Protein AF-A0A960X168-F1 (afdb_monomer_lite)

Sequence (286 aa):
SPLLHSLVSIETPNSLLDATPPTVWNITLRDPKEAVSLAKVPVVGDHGAHYRHAREVPDAWLVESDSQFEHFIFYRGTGNHYLPVNVVNTRDDIWEMGHTVVDTSHLRAFQVHVKGAQLRWAETPPIPRFGSAVAETSSSSDPAKFDSSQSNLVKSLTTALTEEGLTPAEAAAMVHTWEDAWMKEDGTRLLVLLPQESIDAVLPLSITPQPAETRRVFVARLELLNTTTESHIGRLLDAWPNLSDEDKTFAKSLGRIKSAAFGRAVQIQHNKLLQRSGEVQAALEQ

Radius of gyration: 22.73 Å; chains: 1; bounding box: 54×44×76 Å

Foldseek 3Di:
DPWPFDWKKKWWDAQPPDPDHTDIDTWTWGFLPPPVLVVQEDDQDDQPPQLSLLQQQSRATWTDDPNHTYRDDDDDDDDPDDDQKDWDAPAQFKIWIAGADDPDQFWWKKKWADDAQWIKIATADTHGHPPPDIRIDGRCPPVVRIDRDLVVVLVVQLVVQVVLPDDSSSSNSNCSSCSCVGTRQHAIKMKIWDDPVVCCSHTPMDMPVDDPDDGDIDIDIDTDDGPVNLVLLLVVVVCPPPDDPVSVVSCVSCPPCNVVSNVVSVVVVVVVVVVVVVVVVVVVVD

pLDDT: mean 83.24, std 14.16, range [34.09, 97.81]

Secondary structure (DSSP, 8-state):
-----EEEEEEEPPPTT--PPPEEEEEEEE-TT-HHHHTTSPPP-STT-GGGGGG--TTSPEEEETTEEES---------SPPSEEEEEEETTEEEEEE--SS-SEE-EEEEEEETTEEEEEEPSPEEBTTS--EEEESSS-GGG-B--HHHHHHHHHHHHHHTT--HHHHHHHHHHHHHHHHTSSEEEEEEEEPHHHHHHHS--EEESPPS-----EEEEEEE--HHHHHHHHHHHHHTT---HHHHHHHHHTGGGHHHHHHHHHHHHHHHHHHHHHHHHHHH--

Structure (mmCIF, N/CA/C/O backbone):
data_AF-A0A960X168-F1
#
_entry.id   AF-A0A960X168-F1
#
loop_
_atom_site.group_PDB
_atom_site.id
_atom_site.type_symbol
_atom_site.label_atom_id
_atom_site.label_alt_id
_atom_site.label_comp_id
_atom_site.label_asym_id
_atom_site.label_entity_id
_atom_site.label_seq_id
_atom_site.pdbx_PDB_ins_code
_atom_site.Cartn_x
_atom_site.Cartn_y
_atom_site.Cartn_z
_atom_site.occupancy
_atom_site.B_iso_or_equiv
_atom_site.auth_seq_id
_atom_site.auth_comp_id
_atom_site.auth_asym_id
_atom_site.auth_atom_id
_atom_site.pdbx_PDB_model_num
ATOM 1 N N . SER A 1 1 ? -28.169 -0.372 30.978 1.00 34.09 1 SER A N 1
ATOM 2 C CA . SER A 1 1 ? -28.384 0.639 29.926 1.00 34.09 1 SER A CA 1
ATOM 3 C C . SER A 1 1 ? -28.898 -0.094 28.702 1.00 34.09 1 SER A C 1
ATOM 5 O O . SER A 1 1 ? -28.362 -1.173 28.463 1.00 34.09 1 SER A O 1
ATOM 7 N N . PRO A 1 2 ? -29.959 0.348 28.008 1.00 35.91 2 PRO A N 1
ATOM 8 C CA . PRO A 1 2 ? -30.502 -0.437 26.907 1.00 35.91 2 PRO A CA 1
ATOM 9 C C . PRO A 1 2 ? -29.462 -0.499 25.783 1.00 35.91 2 PRO A C 1
ATOM 11 O O . PRO A 1 2 ? -28.870 0.518 25.429 1.00 35.91 2 PRO A O 1
ATOM 14 N N . LEU A 1 3 ? -29.216 -1.712 25.288 1.00 35.44 3 LEU A N 1
ATOM 15 C CA . LEU A 1 3 ? -28.351 -2.008 24.150 1.00 35.44 3 LEU A CA 1
ATOM 16 C C . LEU A 1 3 ? -28.834 -1.186 22.946 1.00 35.44 3 LEU A C 1
ATOM 18 O O . LEU A 1 3 ? -29.876 -1.491 22.358 1.00 35.44 3 LEU A O 1
ATOM 22 N N . LEU A 1 4 ? -28.109 -0.115 22.625 1.00 38.34 4 LEU A N 1
ATOM 23 C CA . LEU A 1 4 ? -28.304 0.684 21.419 1.00 38.34 4 LEU A CA 1
ATOM 24 C C . LEU A 1 4 ? -27.887 -0.176 20.226 1.00 38.34 4 LEU A C 1
ATOM 26 O O . LEU A 1 4 ? -26.719 -0.237 19.869 1.00 38.34 4 LEU A O 1
ATOM 30 N N . HIS A 1 5 ? -28.855 -0.875 19.646 1.00 49.09 5 HIS A N 1
ATOM 31 C CA . HIS A 1 5 ? -28.697 -1.506 18.347 1.00 49.09 5 HIS A CA 1
ATOM 32 C C . HIS A 1 5 ? -28.955 -0.418 17.308 1.00 49.09 5 HIS A C 1
ATOM 34 O O . HIS A 1 5 ? -30.105 -0.026 17.099 1.00 49.09 5 HIS A O 1
ATOM 40 N N . SER A 1 6 ? -27.900 0.131 16.712 1.00 57.03 6 SER A N 1
ATOM 41 C CA . SER A 1 6 ? -28.038 1.045 15.580 1.00 57.03 6 SER A CA 1
ATOM 42 C C . SER A 1 6 ? -27.899 0.258 14.283 1.00 57.03 6 SER A C 1
ATOM 44 O O . SER A 1 6 ? -26.909 -0.442 14.066 1.00 57.03 6 SER A O 1
ATOM 46 N N . LEU A 1 7 ? -28.910 0.377 13.421 1.00 61.22 7 LEU A N 1
ATOM 47 C CA . LEU A 1 7 ? -28.766 0.020 12.017 1.00 61.22 7 LEU A CA 1
ATOM 48 C C . LEU A 1 7 ? -27.938 1.123 11.352 1.00 61.22 7 LEU A C 1
ATOM 50 O O . LEU A 1 7 ? -28.264 2.304 11.502 1.00 61.22 7 LEU A O 1
ATOM 54 N N . VAL A 1 8 ? -26.880 0.739 10.646 1.00 66.75 8 VAL A N 1
ATOM 55 C CA . VAL A 1 8 ? -26.029 1.658 9.890 1.00 66.75 8 VAL A CA 1
ATOM 56 C C . VAL A 1 8 ? -26.058 1.267 8.418 1.00 66.75 8 VAL A C 1
ATOM 58 O O . VAL A 1 8 ? -25.845 0.103 8.084 1.00 66.75 8 VAL A O 1
ATOM 61 N N . SER A 1 9 ? -26.312 2.238 7.546 1.00 58.09 9 SER A N 1
ATOM 62 C CA . SER A 1 9 ? -26.211 2.091 6.095 1.00 58.09 9 SER A CA 1
ATOM 63 C C . SER A 1 9 ? -24.915 2.732 5.607 1.00 58.09 9 SER A C 1
ATOM 65 O O . SER A 1 9 ? -24.631 3.882 5.947 1.00 58.09 9 SER A O 1
ATOM 67 N N . ILE A 1 10 ? -24.133 1.993 4.823 1.00 61.72 10 ILE A N 1
ATOM 68 C CA . ILE A 1 10 ? -22.895 2.466 4.195 1.00 61.72 10 ILE A CA 1
ATOM 69 C C . ILE A 1 10 ? -23.076 2.431 2.682 1.00 61.72 10 ILE A C 1
ATOM 71 O O . ILE A 1 10 ? -23.438 1.385 2.149 1.00 61.72 10 ILE A O 1
ATOM 75 N N . GLU A 1 11 ? -22.792 3.539 1.999 1.00 59.44 11 GLU A N 1
ATOM 76 C CA . GLU A 1 11 ? -22.870 3.645 0.539 1.00 59.44 11 GLU A CA 1
ATOM 77 C C . GLU A 1 11 ? -21.533 4.105 -0.048 1.00 59.44 11 GLU A C 1
ATOM 79 O O . GLU A 1 11 ? -20.911 5.036 0.470 1.00 59.44 11 GLU A O 1
ATOM 84 N N . THR A 1 12 ? -21.115 3.503 -1.163 1.00 50.22 12 THR A N 1
ATOM 85 C CA . THR A 1 12 ? -20.005 4.008 -1.990 1.00 50.22 12 THR A CA 1
ATOM 86 C C . THR A 1 12 ? -20.540 4.525 -3.329 1.00 50.22 12 THR A C 1
ATOM 88 O O . THR A 1 12 ? -20.858 3.701 -4.194 1.00 50.22 12 THR A O 1
ATOM 91 N N . PRO A 1 13 ? -20.683 5.852 -3.520 1.00 43.97 13 PRO A N 1
ATOM 92 C CA . PRO A 1 13 ? -21.057 6.431 -4.809 1.00 43.97 13 PRO A CA 1
ATOM 93 C C . PRO A 1 13 ? -20.044 6.103 -5.917 1.00 43.97 13 PRO A C 1
ATOM 95 O O . PRO A 1 13 ? -18.882 5.797 -5.656 1.00 43.97 13 PRO A O 1
ATOM 98 N N . ASN A 1 14 ? -20.467 6.194 -7.176 1.00 50.16 14 ASN A N 1
ATOM 99 C CA . ASN A 1 14 ? -19.557 5.989 -8.302 1.00 50.16 14 ASN A CA 1
ATOM 100 C C . ASN A 1 14 ? -18.576 7.148 -8.460 1.00 50.16 14 ASN A C 1
ATOM 102 O O . ASN A 1 14 ? -18.941 8.312 -8.274 1.00 50.16 14 ASN A O 1
ATOM 106 N N . SER A 1 15 ? -17.376 6.841 -8.958 1.00 44.50 15 SER A N 1
ATOM 107 C CA . SER A 1 15 ? -16.622 7.828 -9.725 1.00 44.50 15 SER A CA 1
ATOM 108 C C . SER A 1 15 ? -17.408 8.153 -11.004 1.00 44.50 15 SER A C 1
ATOM 110 O O . SER A 1 15 ? -18.116 7.303 -11.544 1.00 44.50 15 SER A O 1
ATOM 112 N N . LEU A 1 16 ? -17.325 9.396 -11.484 1.00 44.59 16 LEU A N 1
ATOM 113 C CA . LEU A 1 16 ? -18.122 9.970 -12.587 1.00 44.59 16 LEU A CA 1
ATOM 114 C C . LEU A 1 16 ? -18.046 9.228 -13.950 1.00 44.59 16 LEU A C 1
ATOM 116 O O . LEU A 1 16 ? -18.541 9.748 -14.947 1.00 44.59 16 LEU A O 1
ATOM 120 N N . LEU A 1 17 ? -17.429 8.044 -14.023 1.00 44.09 17 LEU A N 1
ATOM 121 C CA . LEU A 1 17 ? -17.109 7.318 -15.251 1.00 44.09 17 LEU A CA 1
ATOM 122 C C . LEU A 1 17 ? -17.729 5.915 -15.381 1.00 44.09 17 LEU A C 1
ATOM 124 O O . LEU A 1 17 ? -17.638 5.365 -16.472 1.00 44.09 17 LEU A O 1
ATOM 128 N N . ASP A 1 18 ? -18.406 5.356 -14.368 1.00 47.75 18 ASP A N 1
ATOM 129 C CA . ASP A 1 18 ? -19.083 4.052 -14.509 1.00 47.75 18 ASP A CA 1
ATOM 130 C C . ASP A 1 18 ? -20.486 4.041 -13.882 1.00 47.75 18 ASP A C 1
ATOM 132 O O . ASP A 1 18 ? -20.681 4.394 -12.723 1.00 47.75 18 ASP A O 1
ATOM 136 N N . ALA A 1 19 ? -21.489 3.623 -14.657 1.00 48.41 19 ALA A N 1
ATOM 137 C CA . ALA A 1 19 ? -22.918 3.663 -14.322 1.00 48.41 19 ALA A CA 1
ATOM 138 C C . ALA A 1 19 ? -23.400 2.476 -13.454 1.00 48.41 19 ALA A C 1
ATOM 140 O O . ALA A 1 19 ? -24.499 1.958 -13.655 1.00 48.41 19 ALA A O 1
ATOM 141 N N . THR A 1 20 ? -22.589 2.014 -12.501 1.00 56.72 20 THR A N 1
ATOM 142 C CA . THR A 1 20 ? -22.957 0.894 -11.610 1.00 56.72 20 THR A CA 1
ATOM 143 C C . THR A 1 20 ? -23.754 1.425 -10.413 1.00 56.72 20 THR A C 1
ATOM 145 O O . THR A 1 20 ? -23.394 2.457 -9.883 1.00 56.72 20 THR A O 1
ATOM 148 N N . PRO A 1 21 ? -24.855 0.831 -9.938 1.00 65.19 21 PRO A N 1
ATOM 149 C CA . PRO A 1 21 ? -25.490 1.324 -8.710 1.00 65.19 21 PRO A CA 1
ATOM 150 C C . PRO A 1 21 ? -24.501 1.294 -7.521 1.00 65.19 21 PRO A C 1
ATOM 152 O O . PRO A 1 21 ? -23.675 0.376 -7.462 1.00 65.19 21 PRO A O 1
ATOM 155 N N . PRO A 1 22 ? -24.566 2.262 -6.579 1.00 72.62 22 PRO A N 1
ATOM 156 C CA . PRO A 1 22 ? -23.698 2.258 -5.406 1.00 72.62 22 PRO A CA 1
ATOM 157 C C . PRO A 1 22 ? -23.884 0.956 -4.629 1.00 72.62 22 PRO A C 1
ATOM 159 O O . PRO A 1 22 ? -25.000 0.448 -4.495 1.00 72.62 22 PRO A O 1
ATOM 162 N N . THR A 1 23 ? -22.786 0.409 -4.108 1.00 81.56 23 THR A N 1
ATOM 163 C CA . THR A 1 23 ? -22.890 -0.733 -3.197 1.00 81.56 23 THR A CA 1
ATOM 164 C C . THR A 1 23 ? -23.375 -0.221 -1.847 1.00 81.56 23 THR A C 1
ATOM 166 O O . THR A 1 23 ? -22.809 0.736 -1.317 1.00 81.56 23 THR A O 1
ATOM 169 N N . VAL A 1 24 ? -24.435 -0.841 -1.323 1.00 84.75 24 VAL A N 1
ATOM 170 C CA . VAL A 1 24 ? -25.055 -0.476 -0.046 1.00 84.75 24 VAL A CA 1
ATOM 171 C C . VAL A 1 24 ? -24.944 -1.641 0.927 1.00 84.75 24 VAL A C 1
ATOM 173 O O . VAL A 1 24 ? -25.370 -2.754 0.614 1.00 84.75 24 VAL A O 1
ATOM 176 N N . TRP A 1 25 ? -24.422 -1.374 2.122 1.00 85.06 25 TRP A N 1
ATOM 177 C CA . TRP A 1 25 ? -24.380 -2.337 3.222 1.00 85.06 25 TRP A CA 1
ATOM 178 C C . TRP A 1 25 ? -25.250 -1.857 4.373 1.00 85.06 25 TRP A C 1
ATOM 180 O O . TRP A 1 25 ? -25.071 -0.740 4.848 1.00 85.06 25 TRP A O 1
ATOM 190 N N . ASN A 1 26 ? -26.150 -2.719 4.847 1.00 88.81 26 ASN A N 1
ATOM 191 C CA . ASN A 1 26 ? -26.888 -2.509 6.089 1.00 88.81 26 ASN A CA 1
ATOM 192 C C . ASN A 1 26 ? -26.286 -3.410 7.163 1.00 88.81 26 ASN A C 1
ATOM 194 O O . ASN A 1 26 ? -26.313 -4.635 7.039 1.00 88.81 26 ASN A O 1
ATOM 198 N N . ILE A 1 27 ? -25.733 -2.796 8.201 1.00 91.19 27 ILE A N 1
ATOM 199 C CA . ILE A 1 27 ? -25.064 -3.487 9.303 1.00 91.19 27 ILE A CA 1
ATOM 200 C C . ILE A 1 27 ? -25.705 -3.105 10.635 1.00 91.19 27 ILE A C 1
ATOM 202 O O . ILE A 1 27 ? -26.351 -2.065 10.755 1.00 91.19 27 ILE A O 1
ATOM 206 N N . THR A 1 28 ? -25.500 -3.939 11.647 1.00 92.81 28 THR A N 1
ATOM 207 C CA . THR A 1 28 ? -25.808 -3.610 13.042 1.00 92.81 28 THR A CA 1
ATOM 208 C C . THR A 1 28 ? -24.505 -3.427 13.802 1.00 92.81 28 THR A C 1
ATOM 210 O O . THR A 1 28 ? -23.623 -4.276 13.707 1.00 92.81 28 THR A O 1
ATOM 213 N N . LEU A 1 29 ? -24.371 -2.340 14.562 1.00 92.56 29 LEU A N 1
ATOM 214 C CA . LEU A 1 29 ? -23.222 -2.162 15.450 1.00 92.56 29 LEU A CA 1
ATOM 215 C C . LEU A 1 29 ? -23.511 -2.745 16.839 1.00 92.56 29 LEU A C 1
ATOM 217 O O . LEU A 1 29 ? -24.587 -2.525 17.401 1.00 92.56 29 LEU A O 1
ATOM 221 N N . ARG A 1 30 ? -22.542 -3.473 17.401 1.00 93.56 30 ARG A N 1
ATOM 222 C CA . ARG A 1 30 ? -22.580 -4.008 18.772 1.00 93.56 30 ARG A CA 1
ATOM 223 C C . ARG A 1 30 ? -21.447 -3.448 19.610 1.00 93.56 30 ARG A C 1
ATOM 225 O O . ARG A 1 30 ? -20.353 -3.195 19.105 1.00 93.56 30 ARG A O 1
ATOM 232 N N . ASP A 1 31 ? -21.726 -3.301 20.901 1.00 93.12 31 ASP A N 1
ATOM 233 C CA . ASP A 1 31 ? -20.749 -2.820 21.871 1.00 93.12 31 ASP A CA 1
ATOM 234 C C . ASP A 1 31 ? -19.500 -3.730 21.854 1.00 93.12 31 ASP A C 1
ATOM 236 O O . ASP A 1 31 ? -19.652 -4.955 21.951 1.00 93.12 31 ASP A O 1
ATOM 240 N N . PRO A 1 32 ? -18.280 -3.164 21.761 1.00 90.75 32 PRO A N 1
ATOM 241 C CA . PRO A 1 32 ? -17.036 -3.935 21.748 1.00 90.75 32 PRO A CA 1
ATOM 242 C C . PRO A 1 32 ? -16.870 -4.865 22.956 1.00 90.75 32 PRO A C 1
ATOM 244 O O . PRO A 1 32 ? -16.100 -5.813 22.898 1.00 90.75 32 PRO A O 1
ATOM 247 N N . LYS A 1 33 ? -17.568 -4.604 24.068 1.00 91.06 33 LYS A N 1
ATOM 248 C CA . LYS A 1 33 ? -17.471 -5.352 25.330 1.00 91.06 33 LYS A CA 1
ATOM 249 C C . LYS A 1 33 ? -18.622 -6.338 25.529 1.00 91.06 33 LYS A C 1
ATOM 251 O O . LYS A 1 33 ? -18.678 -7.014 26.560 1.00 91.06 33 LYS A O 1
ATOM 256 N N . GLU A 1 34 ? -19.552 -6.447 24.579 1.00 94.06 34 GLU A N 1
ATOM 257 C CA . GLU A 1 34 ? -20.648 -7.411 24.655 1.00 94.06 34 GLU A CA 1
ATOM 258 C C . GLU A 1 34 ? -20.113 -8.841 24.469 1.00 94.06 34 GLU A C 1
ATOM 260 O O . GLU A 1 34 ? -19.909 -9.314 23.353 1.00 94.06 34 GLU A O 1
ATOM 265 N N . ALA A 1 35 ? -19.921 -9.560 25.580 1.00 92.19 35 ALA A N 1
ATOM 266 C CA . ALA A 1 35 ? -19.297 -10.887 25.598 1.00 92.19 35 ALA A CA 1
ATOM 267 C C . ALA A 1 35 ? -19.948 -11.905 24.639 1.00 92.19 35 ALA A C 1
ATOM 269 O O . ALA A 1 35 ? -19.251 -12.717 24.036 1.00 92.19 35 ALA A O 1
ATOM 270 N N . VAL A 1 36 ? -21.277 -11.857 24.476 1.00 92.69 36 VAL A N 1
ATOM 271 C CA . VAL A 1 36 ? -22.015 -12.760 23.572 1.00 92.69 36 VAL A CA 1
ATOM 272 C C . VAL A 1 36 ? -21.670 -12.495 22.105 1.00 92.69 36 VAL A C 1
ATOM 274 O O . VAL A 1 36 ? -21.589 -13.440 21.321 1.00 92.69 36 VAL A O 1
ATOM 277 N N . SER A 1 37 ? -21.466 -11.231 21.738 1.00 92.44 37 SER A N 1
ATOM 278 C CA . SER A 1 37 ? -21.103 -10.819 20.380 1.00 92.44 37 SER A CA 1
ATOM 279 C C . SER A 1 37 ? -19.617 -11.067 20.120 1.00 92.44 37 SER A C 1
ATOM 281 O O . SER A 1 37 ? -19.270 -11.667 19.105 1.00 92.44 37 SER A O 1
ATOM 283 N N . LEU A 1 38 ? -18.747 -10.735 21.081 1.00 90.44 38 LEU A N 1
ATOM 284 C CA . LEU A 1 38 ? -17.311 -11.034 21.019 1.00 90.44 38 LEU A CA 1
ATOM 285 C C . LEU A 1 38 ? -17.024 -12.525 20.811 1.00 90.44 38 LEU A C 1
ATOM 287 O O . LEU A 1 38 ? -16.168 -12.881 20.010 1.00 90.44 38 LEU A O 1
ATOM 291 N N . ALA A 1 39 ? -17.767 -13.410 21.483 1.00 91.50 39 ALA A N 1
ATOM 292 C CA . ALA A 1 39 ? -17.597 -14.857 21.341 1.00 91.50 39 ALA A CA 1
ATOM 293 C C . ALA A 1 39 ? -17.891 -15.384 19.921 1.00 91.50 39 ALA A C 1
ATOM 295 O O . ALA A 1 39 ? -17.553 -16.527 19.614 1.00 91.50 39 ALA A O 1
ATOM 296 N N . LYS A 1 40 ? -18.535 -14.579 19.065 1.00 91.81 40 LYS A N 1
ATOM 297 C CA . LYS A 1 40 ? -18.842 -14.913 17.668 1.00 91.81 40 LYS A CA 1
ATOM 298 C C . LYS A 1 40 ? -17.839 -14.327 16.676 1.00 91.81 40 LYS A C 1
ATOM 300 O O . LYS A 1 40 ? -17.874 -14.706 15.506 1.00 91.81 40 LYS A O 1
ATOM 305 N N . VAL A 1 41 ? -16.967 -13.422 17.118 1.00 89.69 41 VAL A N 1
ATOM 306 C CA . VAL A 1 41 ? -15.911 -12.861 16.275 1.00 89.69 41 VAL A CA 1
ATOM 307 C C . VAL A 1 41 ? -14.887 -13.962 15.974 1.00 89.69 41 VAL A C 1
ATOM 309 O O . VAL A 1 41 ? -14.426 -14.640 16.898 1.00 89.69 41 VAL A O 1
ATOM 312 N N . PRO A 1 42 ? -14.503 -14.173 14.703 1.00 88.44 42 PRO A N 1
ATOM 313 C CA . PRO A 1 42 ? -13.473 -15.144 14.362 1.00 88.44 42 PRO A CA 1
ATOM 314 C C . PRO A 1 42 ? -12.153 -14.839 15.073 1.00 88.44 42 PRO A C 1
ATOM 316 O O . PRO A 1 42 ? -11.662 -13.712 15.045 1.00 88.44 42 PRO A O 1
ATOM 319 N N . VAL A 1 43 ? -11.541 -15.863 15.668 1.00 86.62 43 VAL A N 1
ATOM 320 C CA . VAL A 1 43 ? -10.262 -15.702 16.368 1.00 86.62 43 VAL A CA 1
ATOM 321 C C . VAL A 1 43 ? -9.149 -15.264 15.417 1.00 86.62 43 VAL A C 1
ATOM 323 O O . VAL A 1 43 ? -9.052 -15.714 14.266 1.00 86.62 43 VAL A O 1
ATOM 326 N N . VAL A 1 44 ? -8.262 -14.415 15.929 1.00 82.56 44 VAL A N 1
ATOM 327 C CA . VAL A 1 44 ? -6.977 -14.152 15.284 1.00 82.56 44 VAL A CA 1
ATOM 328 C C . VAL A 1 44 ? -6.155 -15.438 15.376 1.00 82.56 44 VAL A C 1
ATOM 330 O O . VAL A 1 44 ? -5.983 -15.994 16.457 1.00 82.56 44 VAL A O 1
ATOM 333 N N . GLY A 1 45 ? -5.758 -15.979 14.222 1.00 70.94 45 GLY A N 1
ATOM 334 C CA . GLY A 1 45 ? -4.904 -17.169 14.164 1.00 70.94 45 GLY A CA 1
ATOM 335 C C . GLY A 1 45 ? -3.425 -16.806 14.301 1.00 70.94 45 GLY A C 1
ATOM 336 O O . GLY A 1 45 ? -3.088 -15.652 14.549 1.00 70.94 45 GLY A O 1
ATOM 337 N N . ASP A 1 46 ? -2.551 -17.783 14.067 1.00 61.53 46 ASP A N 1
ATOM 338 C CA . ASP A 1 46 ? -1.105 -17.554 14.024 1.00 61.53 46 ASP A CA 1
ATOM 339 C C . ASP A 1 46 ? -0.694 -16.580 12.900 1.00 61.53 46 ASP A C 1
ATOM 341 O O . ASP A 1 46 ? -1.427 -16.362 11.924 1.00 61.53 46 ASP A O 1
ATOM 345 N N . HIS A 1 47 ? 0.518 -16.028 13.029 1.00 49.19 47 HIS A N 1
ATOM 346 C CA . HIS A 1 47 ? 1.159 -15.188 12.014 1.00 49.19 47 HIS A CA 1
ATOM 347 C C . HIS A 1 47 ? 1.127 -15.874 10.636 1.00 49.19 47 HIS A C 1
ATOM 349 O O . HIS A 1 47 ? 1.508 -17.037 10.501 1.00 49.19 47 HIS A O 1
ATOM 355 N N . GLY A 1 48 ? 0.649 -15.155 9.616 1.00 51.28 48 GLY A N 1
ATOM 356 C CA . GLY A 1 48 ? 0.432 -15.681 8.259 1.00 51.28 48 GLY A CA 1
ATOM 357 C C . GLY A 1 48 ? -1.040 -15.822 7.861 1.00 51.28 48 GLY A C 1
ATOM 358 O O . GLY A 1 48 ? -1.356 -16.016 6.687 1.00 51.28 48 GLY A O 1
ATOM 359 N N . ALA A 1 49 ? -1.979 -15.640 8.793 1.00 62.31 49 ALA A N 1
ATOM 360 C CA . ALA A 1 49 ? -3.393 -15.475 8.469 1.00 62.31 49 ALA A CA 1
ATOM 361 C C . ALA A 1 49 ? -3.699 -14.006 8.112 1.00 62.31 49 ALA A C 1
ATOM 363 O O . ALA A 1 49 ? -4.482 -13.360 8.799 1.00 62.31 49 ALA A O 1
ATOM 364 N N . HIS A 1 50 ? -3.068 -13.489 7.049 1.00 71.25 50 HIS A N 1
ATOM 365 C CA . HIS A 1 50 ? -2.901 -12.061 6.711 1.00 71.25 50 HIS A CA 1
ATOM 366 C C . HIS A 1 50 ? -4.003 -11.115 7.221 1.00 71.25 50 HIS A C 1
ATOM 368 O O . HIS A 1 50 ? -3.749 -10.268 8.064 1.00 71.25 50 HIS A O 1
ATOM 374 N N . TYR A 1 51 ? -5.254 -11.284 6.784 1.00 80.50 51 TYR A N 1
ATOM 375 C CA . TYR A 1 51 ? -6.342 -10.353 7.123 1.00 80.50 51 TYR A CA 1
ATOM 376 C C . TYR A 1 51 ? -6.935 -10.522 8.523 1.00 80.50 51 TYR A C 1
ATOM 378 O O . TYR A 1 51 ? -7.819 -9.764 8.904 1.00 80.50 51 TYR A O 1
ATOM 386 N N . ARG A 1 52 ? -6.516 -11.529 9.292 1.00 85.88 52 ARG A N 1
ATOM 387 C CA . ARG A 1 52 ? -7.066 -11.752 10.631 1.00 85.88 52 ARG A CA 1
ATOM 388 C C . ARG A 1 52 ? -6.532 -10.763 11.655 1.00 85.88 52 ARG A C 1
ATOM 390 O O . ARG A 1 52 ? -7.268 -10.463 12.586 1.00 85.88 52 ARG A O 1
ATOM 397 N N . HIS A 1 53 ? -5.327 -10.233 11.457 1.00 89.19 53 HIS A N 1
ATOM 398 C CA . HIS A 1 53 ? -4.723 -9.257 12.366 1.00 89.19 53 HIS A CA 1
ATOM 399 C C . HIS A 1 53 ? -5.479 -7.929 12.410 1.00 89.19 53 HIS A C 1
ATOM 401 O O . HIS A 1 53 ? -5.473 -7.259 13.430 1.00 89.19 53 HIS A O 1
ATOM 407 N N . ALA A 1 54 ? -6.245 -7.594 11.372 1.00 88.31 54 ALA A N 1
ATOM 408 C CA . ALA A 1 54 ? -7.145 -6.445 11.386 1.00 88.31 54 ALA A CA 1
ATOM 409 C C . ALA A 1 54 ? -8.243 -6.520 12.477 1.00 88.31 54 ALA A C 1
ATOM 411 O O . ALA A 1 54 ? -8.885 -5.514 12.761 1.00 88.31 54 ALA A O 1
ATOM 412 N N . ARG A 1 55 ? -8.429 -7.683 13.127 1.00 89.69 55 ARG A N 1
ATOM 413 C CA . ARG A 1 55 ? -9.290 -7.851 14.313 1.00 89.69 55 ARG A CA 1
ATOM 414 C C . ARG A 1 55 ? -8.630 -7.457 15.631 1.00 89.69 55 ARG A C 1
ATOM 416 O O . ARG A 1 55 ? -9.306 -7.448 16.652 1.00 89.69 55 ARG A O 1
ATOM 423 N N . GLU A 1 56 ? -7.334 -7.157 15.648 1.00 90.88 56 GLU A N 1
ATOM 424 C CA . GLU A 1 56 ? -6.571 -6.807 16.856 1.00 90.88 56 GLU A CA 1
ATOM 425 C C . GLU A 1 56 ? -6.859 -5.364 17.323 1.00 90.88 56 GLU A C 1
ATOM 427 O O . GLU A 1 56 ? -5.958 -4.612 17.685 1.00 90.88 56 GLU A O 1
ATOM 432 N N . VAL A 1 57 ? -8.135 -4.971 17.314 1.00 92.12 57 VAL A N 1
ATOM 433 C CA . VAL A 1 57 ? -8.619 -3.630 17.655 1.00 92.12 57 VAL A CA 1
ATOM 434 C C . VAL A 1 57 ? -9.728 -3.766 18.708 1.00 92.12 57 VAL A C 1
ATOM 436 O O . VAL A 1 57 ? -10.913 -3.741 18.378 1.00 92.12 57 VAL A O 1
ATOM 439 N N . PRO A 1 58 ? -9.371 -3.954 19.991 1.00 89.50 58 PRO A N 1
ATOM 440 C CA . PRO A 1 58 ? -10.319 -4.370 21.030 1.00 89.50 58 PRO A CA 1
ATOM 441 C C . PRO A 1 58 ? -11.426 -3.347 21.312 1.00 89.50 58 PRO A C 1
ATOM 443 O O . PRO A 1 58 ? -12.502 -3.723 21.768 1.00 89.50 58 PRO A O 1
ATOM 446 N N . ASP A 1 59 ? -11.173 -2.068 21.035 1.00 90.69 59 ASP A N 1
ATOM 447 C CA . ASP A 1 59 ? -12.133 -0.985 21.254 1.00 90.69 59 ASP A CA 1
ATOM 448 C C . ASP A 1 59 ? -13.009 -0.695 20.017 1.00 90.69 59 ASP A C 1
ATOM 450 O O . ASP A 1 59 ? -13.893 0.162 20.081 1.00 90.69 59 ASP A O 1
ATOM 454 N N . ALA A 1 60 ? -12.800 -1.401 18.897 1.00 91.25 60 ALA A N 1
ATOM 455 C CA . ALA A 1 60 ? -13.626 -1.243 17.703 1.00 91.25 60 ALA A CA 1
ATOM 456 C C . ALA A 1 60 ? -15.015 -1.859 17.905 1.00 91.25 60 ALA A C 1
ATOM 458 O O . ALA A 1 60 ? -15.149 -2.990 18.381 1.00 91.25 60 ALA A O 1
ATOM 459 N N . TRP A 1 61 ? -16.051 -1.119 17.500 1.00 91.62 61 TRP A N 1
ATOM 460 C CA . TRP A 1 61 ? -17.428 -1.615 17.472 1.00 91.62 61 TRP A CA 1
ATOM 461 C C . TRP A 1 61 ? -17.528 -2.859 16.596 1.00 91.62 61 TRP A C 1
ATOM 463 O O . TRP A 1 61 ? -16.947 -2.909 15.512 1.00 91.62 61 TRP A O 1
ATOM 473 N N . LEU A 1 62 ? -18.297 -3.849 17.049 1.00 92.44 62 LEU A N 1
ATOM 474 C CA . LEU A 1 62 ? -18.489 -5.062 16.266 1.00 92.44 62 LEU A CA 1
ATOM 475 C C . LEU A 1 62 ? -19.542 -4.801 15.198 1.00 92.44 62 LEU A C 1
ATOM 477 O O . LEU A 1 62 ? -20.633 -4.306 15.483 1.00 92.44 62 LEU A O 1
ATOM 481 N N . VAL A 1 63 ? -19.215 -5.178 13.977 1.00 91.75 63 VAL A N 1
ATOM 482 C CA . VAL A 1 63 ? -20.092 -5.144 12.821 1.00 91.75 63 VAL A CA 1
ATOM 483 C C . VAL A 1 63 ? -20.796 -6.485 12.725 1.00 91.75 63 VAL A C 1
ATOM 485 O O . VAL A 1 63 ? -20.154 -7.520 12.553 1.00 91.75 63 VAL A O 1
ATOM 488 N N . GLU A 1 64 ? -22.118 -6.462 12.823 1.00 92.38 64 GLU A N 1
ATOM 489 C CA . GLU A 1 64 ? -22.975 -7.610 12.567 1.00 92.38 64 GLU A CA 1
ATOM 490 C C . GLU A 1 64 ? -23.670 -7.465 11.210 1.00 92.38 64 GLU A C 1
ATOM 492 O O . GLU A 1 64 ? -24.337 -6.464 10.932 1.00 92.38 64 GLU A O 1
ATOM 497 N N . SER A 1 65 ? -23.550 -8.498 10.380 1.00 89.81 65 SER A N 1
ATOM 498 C CA . SER A 1 65 ? -24.281 -8.633 9.119 1.00 89.81 65 SER A CA 1
ATOM 499 C C . SER A 1 65 ? -24.576 -10.110 8.872 1.00 89.81 65 SER A C 1
ATOM 501 O O . SER A 1 65 ? -23.683 -10.940 9.013 1.00 89.81 65 SER A O 1
ATOM 503 N N . ASP A 1 66 ? -25.829 -10.465 8.579 1.00 87.81 66 ASP A N 1
ATOM 504 C CA . ASP A 1 66 ? -26.263 -11.853 8.342 1.00 87.81 66 ASP A CA 1
ATOM 505 C C . ASP A 1 66 ? -25.769 -12.866 9.399 1.00 87.81 66 ASP A C 1
ATOM 507 O O . ASP A 1 66 ? -25.334 -13.975 9.089 1.00 87.81 66 ASP A O 1
ATOM 511 N N . SER A 1 67 ? -25.846 -12.490 10.684 1.00 86.62 67 SER A N 1
ATOM 512 C CA . SER A 1 67 ? -25.344 -13.267 11.838 1.00 86.62 67 SER A CA 1
ATOM 513 C C . SER A 1 67 ? -23.824 -13.501 11.874 1.00 86.62 67 SER A C 1
ATOM 515 O O . SER A 1 67 ? -23.345 -14.259 12.721 1.00 86.62 67 SER A O 1
ATOM 517 N N . GLN A 1 68 ? -23.061 -12.862 10.988 1.00 89.19 68 GLN A N 1
ATOM 518 C CA . GLN A 1 68 ? -21.602 -12.799 11.033 1.00 89.19 68 GLN A CA 1
ATOM 519 C C . GLN A 1 68 ? -21.161 -11.579 11.835 1.00 89.19 68 GLN A C 1
ATOM 521 O O . GLN A 1 68 ? -21.834 -10.553 11.810 1.00 89.19 68 GLN A O 1
ATOM 526 N N . PHE A 1 69 ? -20.037 -11.706 12.541 1.00 90.94 69 PHE A N 1
ATOM 527 C CA . PHE A 1 69 ? -19.504 -10.686 13.442 1.00 90.94 69 PHE A CA 1
ATOM 528 C C . PHE A 1 69 ? -18.059 -10.380 13.073 1.00 90.94 69 PHE A C 1
ATOM 530 O O . PHE A 1 69 ? -17.263 -11.299 12.876 1.00 90.94 69 PHE A O 1
ATOM 537 N N . GLU A 1 70 ? -17.722 -9.098 13.004 1.00 89.62 70 GLU A N 1
ATOM 538 C CA . GLU A 1 70 ? -16.396 -8.642 12.603 1.00 89.62 70 GLU A CA 1
ATOM 539 C C . GLU A 1 70 ? -15.995 -7.348 13.326 1.00 89.62 70 GLU A C 1
ATOM 541 O O . GLU A 1 70 ? -16.862 -6.569 13.699 1.00 89.62 70 GLU A O 1
ATOM 546 N N . HIS A 1 71 ? -14.697 -7.091 13.518 1.00 85.31 71 HIS A N 1
ATOM 547 C CA . HIS A 1 71 ? -14.222 -5.813 14.091 1.00 85.31 71 HIS A CA 1
ATOM 548 C C . HIS A 1 71 ? -14.097 -4.686 13.058 1.00 85.31 71 HIS A C 1
ATOM 550 O O . HIS A 1 71 ? -14.033 -3.516 13.420 1.00 85.31 71 HIS A O 1
ATOM 556 N N . PHE A 1 72 ? -14.013 -5.021 11.772 1.00 75.44 72 PHE A N 1
ATOM 557 C CA . PHE A 1 72 ? -13.667 -4.070 10.724 1.00 75.44 72 PHE A CA 1
ATOM 558 C C . PHE A 1 72 ? -14.365 -4.403 9.406 1.00 75.44 72 PHE A C 1
ATOM 560 O O . PHE A 1 72 ? -14.584 -5.561 9.055 1.00 75.44 72 PHE A O 1
ATOM 567 N N . ILE A 1 73 ? -14.670 -3.365 8.633 1.00 66.62 73 ILE A N 1
ATOM 568 C CA . ILE A 1 73 ? -15.106 -3.508 7.244 1.00 66.62 73 ILE A CA 1
ATOM 569 C C . ILE A 1 73 ? -13.895 -3.233 6.373 1.00 66.62 73 ILE A C 1
ATOM 571 O O . ILE A 1 73 ? -13.334 -2.139 6.388 1.00 66.62 73 ILE A O 1
ATOM 575 N N . PHE A 1 74 ? -13.480 -4.245 5.621 1.00 66.25 74 PHE A N 1
ATOM 576 C CA . PHE A 1 74 ? -12.290 -4.163 4.790 1.00 66.25 74 PHE A CA 1
ATOM 577 C C . PHE A 1 74 ? -12.656 -4.057 3.323 1.00 66.25 74 PHE A C 1
ATOM 579 O O . PHE A 1 74 ? -13.177 -5.004 2.731 1.00 66.25 74 PHE A O 1
ATOM 586 N N . TYR A 1 75 ? -12.321 -2.926 2.715 1.00 63.91 75 TYR A N 1
ATOM 587 C CA . TYR A 1 75 ? -12.362 -2.798 1.269 1.00 63.91 75 TYR A CA 1
ATOM 588 C C . TYR A 1 75 ? -11.022 -3.230 0.670 1.00 63.91 75 TYR A C 1
ATOM 590 O O . TYR A 1 75 ? -9.975 -2.666 0.986 1.00 63.91 75 TYR A O 1
ATOM 598 N N . ARG A 1 76 ? -11.055 -4.214 -0.235 1.00 62.81 76 ARG A N 1
ATOM 599 C CA . ARG A 1 76 ? -9.911 -4.561 -1.085 1.00 62.81 76 ARG A CA 1
ATOM 600 C C . ARG A 1 76 ? -10.352 -4.706 -2.532 1.00 62.81 76 ARG A C 1
ATOM 602 O O . ARG A 1 76 ? -11.366 -5.332 -2.819 1.00 62.81 76 ARG A O 1
ATOM 609 N N . GLY A 1 77 ? -9.543 -4.192 -3.443 1.00 55.72 77 GLY A N 1
ATOM 610 C CA . GLY A 1 77 ? -9.767 -4.310 -4.875 1.00 55.72 77 GLY A CA 1
ATOM 611 C C . GLY A 1 77 ? -8.585 -3.746 -5.647 1.00 55.72 77 GLY A C 1
ATOM 612 O O . GLY A 1 77 ? -7.812 -2.945 -5.123 1.00 55.72 77 GLY A O 1
ATOM 613 N N . THR A 1 78 ? -8.423 -4.177 -6.892 1.00 53.78 78 THR A N 1
ATOM 614 C CA . THR A 1 78 ? -7.507 -3.530 -7.832 1.00 53.78 78 THR A CA 1
ATOM 615 C C . THR A 1 78 ? -8.171 -2.248 -8.324 1.00 53.78 78 THR A C 1
ATOM 617 O O . THR A 1 78 ? -9.142 -2.313 -9.074 1.00 53.78 78 THR A O 1
ATOM 620 N N . GLY A 1 79 ? -7.688 -1.083 -7.891 1.00 56.59 79 GLY A N 1
ATOM 621 C CA . GLY A 1 79 ? -8.105 0.187 -8.486 1.00 56.59 79 GLY A CA 1
ATOM 622 C C . GLY A 1 79 ? -7.499 0.338 -9.882 1.00 56.59 79 GLY A C 1
ATOM 623 O O . GLY A 1 79 ? -6.305 0.098 -10.044 1.00 56.59 79 GLY A O 1
ATOM 624 N N . ASN A 1 80 ? -8.294 0.740 -10.882 1.00 57.31 80 ASN A N 1
ATOM 625 C CA . ASN A 1 80 ? -7.752 1.212 -12.170 1.00 57.31 80 ASN A CA 1
ATOM 626 C C . ASN A 1 80 ? -7.398 2.712 -12.142 1.00 57.31 80 ASN A C 1
ATOM 628 O O . ASN A 1 80 ? -6.891 3.249 -13.122 1.00 57.31 80 ASN A O 1
ATOM 632 N N . HIS A 1 81 ? -7.684 3.382 -11.025 1.00 64.56 81 HIS A N 1
ATOM 633 C CA . HIS A 1 81 ? -7.530 4.818 -10.886 1.00 64.56 81 HIS A CA 1
ATOM 634 C C . HIS A 1 81 ? -6.056 5.217 -10.837 1.00 64.56 81 HIS A C 1
ATOM 636 O O . HIS A 1 81 ? -5.221 4.533 -10.238 1.00 64.56 81 HIS A O 1
ATOM 642 N N . TYR A 1 82 ? -5.755 6.364 -11.439 1.00 68.69 82 TYR A N 1
ATOM 643 C CA . TYR A 1 82 ? -4.438 6.973 -11.357 1.00 68.69 82 TYR A CA 1
ATOM 644 C C . TYR A 1 82 ? -4.124 7.312 -9.900 1.00 68.69 82 TYR A C 1
ATOM 646 O O . TYR A 1 82 ? -4.824 8.104 -9.269 1.00 68.69 82 TYR A O 1
ATOM 654 N N . LEU A 1 83 ? -3.062 6.708 -9.366 1.00 77.88 83 LEU A N 1
ATOM 655 C CA . LEU A 1 83 ? -2.498 7.144 -8.097 1.00 77.88 83 LEU A CA 1
ATOM 656 C C . LEU A 1 83 ? -1.951 8.563 -8.276 1.00 77.88 83 LEU A C 1
ATOM 658 O O . LEU A 1 83 ? -1.361 8.857 -9.319 1.00 77.88 83 LEU A O 1
ATOM 662 N N . PRO A 1 84 ? -2.070 9.438 -7.266 1.00 84.44 84 PRO A N 1
ATOM 663 C CA . PRO A 1 84 ? -1.587 10.806 -7.378 1.00 84.44 84 PRO A CA 1
ATOM 664 C C . PRO A 1 84 ? -0.058 10.895 -7.283 1.00 84.44 84 PRO A C 1
ATOM 666 O O . PRO A 1 84 ? 0.459 11.973 -7.030 1.00 84.44 84 PRO A O 1
ATOM 669 N N . VAL A 1 85 ? 0.670 9.788 -7.458 1.00 87.00 85 VAL A N 1
ATOM 670 C CA . VAL A 1 85 ? 2.127 9.689 -7.346 1.00 87.00 85 VAL A CA 1
ATOM 671 C C . VAL A 1 85 ? 2.686 9.045 -8.604 1.00 87.00 85 VAL A C 1
ATOM 673 O O . VAL A 1 85 ? 2.197 8.003 -9.036 1.00 87.00 85 VAL A O 1
ATOM 676 N N . ASN A 1 86 ? 3.738 9.643 -9.161 1.00 85.12 86 ASN A N 1
ATOM 677 C CA . ASN A 1 86 ? 4.558 9.029 -10.201 1.00 85.12 86 ASN A CA 1
ATOM 678 C C . ASN A 1 86 ? 5.946 8.742 -9.641 1.00 85.12 86 ASN A C 1
ATOM 680 O O . ASN A 1 86 ? 6.492 9.527 -8.864 1.00 85.12 86 ASN A O 1
ATOM 684 N N . VAL A 1 87 ? 6.508 7.623 -10.076 1.00 85.50 87 VAL A N 1
ATOM 685 C CA . VAL A 1 87 ? 7.824 7.153 -9.667 1.00 85.50 87 VAL A CA 1
ATOM 686 C C . VAL A 1 87 ? 8.535 6.656 -10.917 1.00 85.50 87 VAL A C 1
ATOM 688 O O . VAL A 1 87 ? 8.050 5.749 -11.594 1.00 85.50 87 VAL A O 1
ATOM 691 N N . VAL A 1 88 ? 9.675 7.260 -11.236 1.00 81.31 88 VAL A N 1
ATOM 692 C CA . VAL A 1 88 ? 10.441 6.965 -12.451 1.00 81.31 88 VAL A CA 1
ATOM 693 C C . VAL A 1 88 ? 11.845 6.534 -12.064 1.00 81.31 88 VAL A C 1
ATOM 695 O O . VAL A 1 88 ? 12.528 7.237 -11.325 1.00 81.31 88 VAL A O 1
ATOM 698 N N . ASN A 1 89 ? 12.288 5.381 -12.566 1.00 81.69 89 ASN A N 1
ATOM 699 C CA . ASN A 1 89 ? 13.683 4.972 -12.438 1.00 81.69 89 ASN A CA 1
ATOM 700 C C . ASN A 1 89 ? 14.507 5.724 -13.487 1.00 81.69 89 ASN A C 1
ATOM 702 O O . ASN A 1 89 ? 14.306 5.513 -14.683 1.00 81.69 89 ASN A O 1
ATOM 706 N N . THR A 1 90 ? 15.406 6.608 -13.060 1.00 74.88 90 THR A N 1
ATOM 707 C CA . THR A 1 90 ? 16.270 7.366 -13.986 1.00 74.88 90 THR A CA 1
ATOM 708 C C . THR A 1 90 ? 17.632 6.712 -14.180 1.00 74.88 90 THR A C 1
ATOM 710 O O . THR A 1 90 ? 18.235 6.810 -15.247 1.00 74.88 90 THR A O 1
ATOM 713 N N . ARG A 1 91 ? 18.096 5.984 -13.166 1.00 70.19 91 ARG A N 1
ATOM 714 C CA . ARG A 1 91 ? 19.254 5.079 -13.176 1.00 70.19 91 ARG A CA 1
ATOM 715 C C . ARG A 1 91 ? 18.981 3.981 -12.152 1.00 70.19 91 ARG A C 1
ATOM 717 O O . ARG A 1 91 ? 18.237 4.254 -11.223 1.00 70.19 91 ARG A O 1
ATOM 724 N N . ASP A 1 92 ? 19.559 2.787 -12.295 1.00 67.31 92 ASP A N 1
ATOM 725 C CA . ASP A 1 92 ? 19.180 1.560 -11.560 1.00 67.31 92 ASP A CA 1
ATOM 726 C C . ASP A 1 92 ? 18.734 1.787 -10.100 1.00 67.31 92 ASP A C 1
ATOM 728 O O . ASP A 1 92 ? 17.665 1.325 -9.698 1.00 67.31 92 ASP A O 1
ATOM 732 N N . ASP A 1 93 ? 19.495 2.584 -9.342 1.00 70.56 93 ASP A N 1
ATOM 733 C CA . ASP A 1 93 ? 19.234 2.926 -7.940 1.00 70.56 93 ASP A CA 1
ATOM 734 C C . ASP A 1 93 ? 18.794 4.377 -7.673 1.00 70.56 93 ASP A C 1
ATOM 736 O O . ASP A 1 93 ? 18.920 4.847 -6.548 1.00 70.56 93 ASP A O 1
ATOM 740 N N . ILE A 1 94 ? 18.279 5.125 -8.643 1.00 75.19 94 ILE A N 1
ATOM 741 C CA . ILE A 1 94 ? 17.641 6.425 -8.398 1.00 75.19 94 ILE A CA 1
ATOM 742 C C . ILE A 1 94 ? 16.231 6.428 -8.939 1.00 75.19 94 ILE A C 1
ATOM 744 O O . ILE A 1 94 ? 15.965 6.091 -10.094 1.00 75.19 94 ILE A O 1
ATOM 748 N N . TRP A 1 95 ? 15.347 6.876 -8.061 1.00 81.25 95 TRP A N 1
ATOM 749 C CA . TRP A 1 95 ? 13.960 7.112 -8.362 1.00 81.25 95 TRP A CA 1
ATOM 750 C C . TRP A 1 95 ? 13.681 8.595 -8.227 1.00 81.25 95 TRP A C 1
ATOM 752 O O . TRP A 1 95 ? 13.908 9.191 -7.172 1.00 81.25 95 TRP A O 1
ATOM 762 N N . GLU A 1 96 ? 13.169 9.172 -9.301 1.00 82.81 96 GLU A N 1
ATOM 763 C CA . GLU A 1 96 ? 12.533 10.475 -9.254 1.00 82.81 96 GLU A CA 1
ATOM 764 C C . GLU A 1 96 ? 11.066 10.271 -8.914 1.00 82.81 96 GLU A C 1
ATOM 766 O O . GLU A 1 96 ? 10.370 9.454 -9.528 1.00 82.81 96 GLU A O 1
ATOM 771 N N . MET A 1 97 ? 10.609 10.992 -7.898 1.00 85.88 97 MET A N 1
ATOM 772 C CA . MET A 1 97 ? 9.244 10.899 -7.407 1.00 85.88 97 MET A CA 1
ATOM 773 C C . MET A 1 97 ? 8.586 12.267 -7.459 1.00 85.88 97 MET A C 1
ATOM 775 O O . MET A 1 97 ? 9.206 13.288 -7.160 1.00 85.88 97 MET A O 1
ATOM 779 N N . GLY A 1 98 ? 7.302 12.273 -7.791 1.00 85.75 98 GLY A N 1
ATOM 780 C CA . GLY A 1 98 ? 6.470 13.456 -7.645 1.00 85.75 98 GLY A CA 1
ATOM 781 C C . GLY A 1 98 ? 5.010 13.094 -7.431 1.00 85.75 98 GLY A C 1
ATOM 782 O O . GLY A 1 98 ? 4.605 11.952 -7.670 1.00 85.75 98 GLY A O 1
ATOM 783 N N . HIS A 1 99 ? 4.210 14.066 -6.999 1.00 88.69 99 HIS A N 1
ATOM 784 C CA . HIS A 1 99 ? 2.768 13.894 -6.852 1.00 88.69 99 HIS A CA 1
ATOM 785 C C . HIS A 1 99 ? 1.942 14.995 -7.527 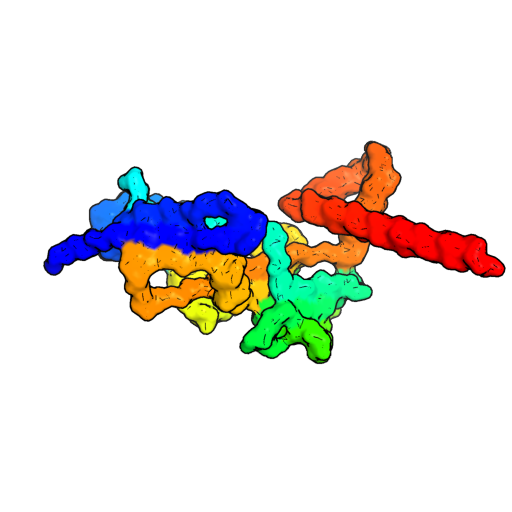1.00 88.69 99 HIS A C 1
ATOM 787 O O . HIS A 1 99 ? 2.414 16.105 -7.774 1.00 88.69 99 HIS A O 1
ATOM 793 N N . THR A 1 100 ? 0.678 14.693 -7.818 1.00 86.25 100 THR A N 1
ATOM 794 C CA . THR A 1 100 ? -0.303 15.633 -8.387 1.00 86.25 100 THR A CA 1
ATOM 795 C C . THR A 1 100 ? -1.278 16.200 -7.356 1.00 86.25 100 THR A C 1
ATOM 797 O O . THR A 1 100 ? -2.075 17.065 -7.715 1.00 86.25 100 THR A O 1
ATOM 800 N N . VAL A 1 101 ? -1.222 15.744 -6.095 1.00 84.88 101 VAL A N 1
ATOM 801 C CA . VAL A 1 101 ? -2.119 16.221 -5.023 1.00 84.88 101 VAL A CA 1
ATOM 802 C C . VAL A 1 101 ? -2.083 17.748 -4.910 1.00 84.88 101 VAL A C 1
ATOM 804 O O . VAL A 1 101 ? -1.005 18.349 -4.936 1.00 84.88 101 VAL A O 1
ATOM 807 N N . VAL A 1 102 ? -3.268 18.362 -4.818 1.00 78.12 102 VAL A N 1
ATOM 808 C CA . VAL A 1 102 ? -3.425 19.816 -4.901 1.00 78.12 102 VAL A CA 1
ATOM 809 C C . VAL A 1 102 ? -3.110 20.524 -3.583 1.00 78.12 102 VAL A C 1
ATOM 811 O O . VAL A 1 102 ? -2.428 21.547 -3.620 1.00 78.12 102 VAL A O 1
ATOM 814 N N . ASP A 1 103 ? -3.537 19.967 -2.453 1.00 80.75 103 ASP A N 1
ATOM 815 C CA . ASP A 1 103 ? -3.553 20.680 -1.169 1.00 80.75 103 ASP A CA 1
ATOM 816 C C . ASP A 1 103 ? -2.393 20.310 -0.234 1.00 80.75 103 ASP A C 1
ATOM 818 O O . ASP A 1 103 ? -2.317 20.770 0.903 1.00 80.75 103 ASP A O 1
ATOM 822 N N . THR A 1 104 ? -1.420 19.549 -0.738 1.00 80.19 104 THR A N 1
ATOM 823 C CA . THR A 1 104 ? -0.153 19.298 -0.045 1.00 80.19 104 THR A CA 1
ATOM 824 C C . THR A 1 104 ? 1.044 19.694 -0.901 1.00 80.19 104 THR A C 1
ATOM 826 O O . THR A 1 104 ? 1.012 19.631 -2.131 1.00 80.19 104 THR A O 1
ATOM 829 N N . SER A 1 105 ? 2.121 20.120 -0.237 1.00 71.19 105 SER A N 1
ATOM 830 C CA . SER A 1 105 ? 3.421 20.350 -0.875 1.00 71.19 105 SER A CA 1
ATOM 831 C C . SER A 1 105 ? 4.256 19.077 -0.973 1.00 71.19 105 SER A C 1
ATOM 833 O O . SER A 1 105 ? 5.181 19.035 -1.788 1.00 71.19 105 SER A O 1
ATOM 835 N N . HIS A 1 106 ? 3.949 18.073 -0.142 1.00 79.19 106 HIS A N 1
ATOM 836 C CA . HIS A 1 106 ? 4.659 16.808 -0.132 1.00 79.19 106 HIS A CA 1
ATOM 837 C C . HIS A 1 106 ? 3.842 15.618 0.394 1.00 79.19 106 HIS A C 1
ATOM 839 O O . HIS A 1 106 ? 2.884 15.784 1.147 1.00 79.19 106 HIS A O 1
ATOM 845 N N . LEU A 1 107 ? 4.268 14.399 0.052 1.00 87.62 107 LEU A N 1
ATOM 846 C CA . LEU A 1 107 ? 3.741 13.146 0.602 1.00 87.62 107 LEU A CA 1
ATOM 847 C C . LEU A 1 107 ? 4.812 12.368 1.366 1.00 87.62 107 LEU A C 1
ATOM 849 O O . LEU A 1 107 ? 5.980 12.341 0.968 1.00 87.62 107 LEU A O 1
ATOM 853 N N . ARG A 1 108 ? 4.395 11.695 2.442 1.00 90.06 108 ARG A N 1
ATOM 854 C CA . ARG A 1 108 ? 5.247 10.788 3.216 1.00 90.06 108 ARG A CA 1
ATOM 855 C C . ARG A 1 108 ? 5.266 9.404 2.574 1.00 90.06 108 ARG A C 1
ATOM 857 O O . ARG A 1 108 ? 4.219 8.884 2.176 1.00 90.06 108 ARG A O 1
ATOM 864 N N . ALA A 1 109 ? 6.445 8.792 2.497 1.00 92.31 109 ALA A N 1
ATOM 865 C CA . ALA A 1 109 ? 6.580 7.448 1.962 1.00 92.31 109 ALA A CA 1
ATOM 866 C C . ALA A 1 109 ? 7.741 6.665 2.581 1.00 92.31 109 ALA A C 1
ATOM 868 O O . ALA A 1 109 ? 8.700 7.226 3.104 1.00 92.31 109 ALA A O 1
ATOM 869 N N . PHE A 1 110 ? 7.653 5.342 2.471 1.00 93.88 110 PHE A N 1
ATOM 870 C CA . PHE A 1 110 ? 8.677 4.400 2.900 1.00 93.88 110 PHE A CA 1
ATOM 871 C C . PHE A 1 110 ? 9.118 3.562 1.713 1.00 93.88 110 PHE A C 1
ATOM 873 O O . PHE A 1 110 ? 8.305 2.894 1.071 1.00 93.88 110 PHE A O 1
ATOM 880 N N . GLN A 1 111 ? 10.413 3.567 1.434 1.00 92.19 111 GLN A N 1
ATOM 881 C CA . GLN A 1 111 ? 11.002 2.636 0.493 1.00 92.19 111 GLN A CA 1
ATOM 882 C C . GLN A 1 111 ? 11.383 1.356 1.224 1.00 92.19 111 GLN A C 1
ATOM 884 O O . GLN A 1 111 ? 12.086 1.400 2.229 1.00 92.19 111 GLN A O 1
ATOM 889 N N . VAL A 1 112 ? 10.946 0.216 0.697 1.00 93.50 112 VAL A N 1
ATOM 890 C CA . VAL A 1 112 ? 11.230 -1.104 1.256 1.00 93.50 112 VAL A CA 1
ATOM 891 C C . VAL A 1 112 ? 11.813 -1.995 0.165 1.00 93.50 112 VAL A C 1
ATOM 893 O O . VAL A 1 112 ? 11.262 -2.106 -0.929 1.00 93.50 112 VAL A O 1
ATOM 896 N N . HIS A 1 113 ? 12.937 -2.632 0.464 1.00 91.50 113 HIS A N 1
ATOM 897 C CA . HIS A 1 113 ? 13.614 -3.588 -0.396 1.00 91.50 113 HIS A CA 1
ATOM 898 C C . HIS A 1 113 ? 13.758 -4.920 0.333 1.00 91.50 113 HIS A C 1
ATOM 900 O O . HIS A 1 113 ? 14.289 -4.975 1.443 1.00 91.50 113 HIS A O 1
ATOM 906 N N . VAL A 1 114 ? 13.308 -5.994 -0.308 1.00 91.44 114 VAL A N 1
ATOM 907 C CA . VAL A 1 114 ? 13.401 -7.355 0.218 1.00 91.44 114 VAL A CA 1
ATOM 908 C C . VAL A 1 114 ? 14.055 -8.254 -0.820 1.00 91.44 114 VAL A C 1
ATOM 910 O O . VAL A 1 114 ? 13.680 -8.240 -1.996 1.00 91.44 114 VAL A O 1
ATOM 913 N N . LYS A 1 115 ? 15.041 -9.031 -0.374 1.00 89.06 115 LYS A N 1
ATOM 914 C CA . LYS A 1 115 ? 15.714 -10.050 -1.179 1.00 89.06 115 LYS A CA 1
ATOM 915 C C . LYS A 1 115 ? 16.044 -11.265 -0.316 1.00 89.06 115 LYS A C 1
ATOM 917 O O . LYS A 1 115 ? 16.966 -11.230 0.505 1.00 89.06 115 LYS A O 1
ATOM 922 N N . GLY A 1 116 ? 15.313 -12.355 -0.515 1.00 88.56 116 GLY A N 1
ATOM 923 C CA . GLY A 1 116 ? 15.338 -13.517 0.361 1.00 88.56 116 GLY A CA 1
ATOM 924 C C . GLY A 1 116 ? 14.998 -13.110 1.796 1.00 88.56 116 GLY A C 1
ATOM 925 O O . GLY A 1 116 ? 13.984 -12.476 2.052 1.00 88.56 116 GLY A O 1
ATOM 926 N N . ALA A 1 117 ? 15.881 -13.431 2.741 1.00 89.88 117 ALA A N 1
ATOM 927 C CA . ALA A 1 117 ? 15.711 -13.059 4.148 1.00 89.88 117 ALA A CA 1
ATOM 928 C C . ALA A 1 117 ? 16.202 -11.635 4.489 1.00 89.88 117 ALA A C 1
ATOM 930 O O . ALA A 1 117 ? 16.165 -11.239 5.652 1.00 89.88 117 ALA A O 1
ATOM 931 N N . GLN A 1 118 ? 16.728 -10.882 3.517 1.00 92.31 118 GLN A N 1
ATOM 932 C CA . GLN A 1 118 ? 17.263 -9.543 3.761 1.00 92.31 118 GLN A CA 1
ATOM 933 C C . GLN A 1 118 ? 16.196 -8.480 3.510 1.00 92.31 118 GLN A C 1
ATOM 935 O O . GLN A 1 118 ? 15.721 -8.344 2.385 1.00 92.31 118 GLN A O 1
ATOM 940 N N . LEU A 1 119 ? 15.898 -7.692 4.542 1.00 93.88 119 LEU A N 1
ATOM 941 C CA . LEU A 1 119 ? 15.080 -6.483 4.485 1.00 93.88 119 LEU A CA 1
ATOM 942 C C . LEU A 1 119 ? 15.987 -5.254 4.593 1.00 93.88 119 LEU A C 1
ATOM 944 O O . LEU A 1 119 ? 16.903 -5.220 5.416 1.00 93.88 119 LEU A O 1
ATOM 948 N N . ARG A 1 120 ? 15.709 -4.230 3.789 1.00 93.38 120 ARG A N 1
ATOM 949 C CA . ARG A 1 120 ? 16.237 -2.875 3.966 1.00 93.38 120 ARG A CA 1
ATOM 950 C C . ARG A 1 120 ? 15.127 -1.874 3.718 1.00 93.38 120 ARG A C 1
ATOM 952 O O . ARG A 1 120 ? 14.324 -2.070 2.809 1.00 93.38 120 ARG A O 1
ATOM 959 N N . TRP A 1 121 ? 15.082 -0.802 4.488 1.00 94.25 121 TRP A N 1
ATOM 960 C CA . TRP A 1 121 ? 14.066 0.222 4.324 1.00 94.25 121 TRP A CA 1
ATOM 961 C C . TRP A 1 121 ? 14.576 1.603 4.720 1.00 94.25 121 TRP A C 1
ATOM 963 O O . TRP A 1 121 ? 15.527 1.733 5.486 1.00 94.25 121 TRP A O 1
ATOM 973 N N . ALA A 1 122 ? 13.931 2.628 4.183 1.00 91.88 122 ALA A N 1
ATOM 974 C CA . ALA A 1 122 ? 14.153 4.013 4.557 1.00 91.88 122 ALA A CA 1
ATOM 975 C C . ALA A 1 122 ? 12.835 4.778 4.442 1.00 91.88 122 ALA A C 1
ATOM 977 O O . ALA A 1 122 ? 12.041 4.526 3.532 1.00 91.88 122 ALA A O 1
ATOM 978 N N . GLU A 1 123 ? 12.606 5.728 5.341 1.00 90.75 123 GLU A N 1
ATOM 979 C CA . GLU A 1 123 ? 11.642 6.792 5.070 1.00 90.75 123 GLU A CA 1
ATOM 980 C C . GLU A 1 123 ? 12.238 7.697 3.988 1.00 90.75 123 GLU A C 1
ATOM 982 O O . GLU A 1 123 ? 13.400 8.106 4.076 1.00 90.75 123 GLU A O 1
ATOM 987 N N . THR A 1 124 ? 11.486 7.949 2.919 1.00 85.81 124 THR A N 1
ATOM 988 C CA . THR A 1 124 ? 11.979 8.799 1.836 1.00 85.81 124 THR A CA 1
ATOM 989 C C . THR A 1 124 ? 11.962 10.257 2.284 1.00 85.81 124 THR A C 1
ATOM 991 O O . THR A 1 124 ? 11.116 10.642 3.096 1.00 85.81 124 THR A O 1
ATOM 994 N N . PRO A 1 125 ? 12.810 11.125 1.702 1.00 82.56 125 PRO A N 1
ATOM 995 C CA . PRO A 1 125 ? 12.507 12.547 1.700 1.00 82.56 125 PRO A CA 1
ATOM 996 C C . PRO A 1 125 ? 11.058 12.763 1.235 1.00 82.56 125 PRO A C 1
ATOM 998 O O . PRO A 1 125 ? 10.576 11.988 0.395 1.00 82.56 125 PRO A O 1
ATOM 1001 N N . PRO A 1 126 ? 10.355 13.778 1.759 1.00 80.75 126 PRO A N 1
ATOM 1002 C CA . PRO A 1 126 ? 8.988 14.033 1.345 1.00 80.75 126 PRO A CA 1
ATOM 1003 C C . PRO A 1 126 ? 8.886 14.179 -0.177 1.00 80.75 126 PRO A C 1
ATOM 1005 O O . PRO A 1 126 ? 9.621 14.961 -0.780 1.00 80.75 126 PRO A O 1
ATOM 1008 N N . ILE A 1 127 ? 7.995 13.404 -0.798 1.00 85.19 127 ILE A N 1
ATOM 1009 C CA . ILE A 1 127 ? 7.795 13.409 -2.252 1.00 85.19 127 ILE A CA 1
ATOM 1010 C C . ILE A 1 127 ? 7.138 14.739 -2.612 1.00 85.19 127 ILE A C 1
ATOM 1012 O O . ILE A 1 127 ? 6.063 14.977 -2.083 1.00 85.19 127 ILE A O 1
ATOM 1016 N N . PRO A 1 128 ? 7.705 15.587 -3.480 1.00 83.19 128 PRO A N 1
ATOM 1017 C CA . PRO A 1 128 ? 7.189 16.912 -3.776 1.00 83.19 128 PRO A CA 1
ATOM 1018 C C . PRO A 1 128 ? 6.160 16.874 -4.902 1.00 83.19 128 PRO A C 1
ATOM 1020 O O . PRO A 1 128 ? 6.030 15.900 -5.649 1.00 83.19 128 PRO A O 1
ATOM 1023 N N . ARG A 1 129 ? 5.445 17.980 -5.075 1.00 84.69 129 ARG A N 1
ATOM 1024 C CA . ARG A 1 129 ? 4.506 18.139 -6.185 1.00 84.69 129 ARG A CA 1
ATOM 1025 C C . ARG A 1 129 ? 5.224 18.246 -7.538 1.00 84.69 129 ARG A C 1
ATOM 1027 O O . ARG A 1 129 ? 6.247 18.922 -7.642 1.00 84.69 129 ARG A O 1
ATOM 1034 N N . PHE A 1 130 ? 4.651 17.682 -8.608 1.00 77.25 130 PHE A N 1
ATOM 1035 C CA . PHE A 1 130 ? 5.151 17.898 -9.976 1.00 77.25 130 PHE A CA 1
ATOM 1036 C C . PHE A 1 130 ? 5.278 19.382 -10.324 1.00 77.25 130 PHE A C 1
ATOM 1038 O O . PHE A 1 130 ? 4.423 20.194 -9.969 1.00 77.25 130 PHE A O 1
ATOM 1045 N N . GLY A 1 131 ? 6.349 19.721 -11.047 1.00 67.69 131 GLY A N 1
ATOM 1046 C CA . GLY A 1 131 ? 6.683 21.102 -11.408 1.00 67.69 131 GLY A CA 1
ATOM 1047 C C . GLY A 1 131 ? 7.353 21.905 -10.287 1.00 67.69 131 GLY A C 1
ATOM 1048 O O . GLY A 1 131 ? 7.773 23.032 -10.531 1.00 67.69 131 GLY A O 1
ATOM 1049 N N . SER A 1 132 ? 7.485 21.333 -9.085 1.00 65.38 132 SER A N 1
ATOM 1050 C CA . SER A 1 132 ? 8.373 21.840 -8.031 1.00 65.38 132 SER A CA 1
ATOM 1051 C C . SER A 1 132 ? 9.772 21.217 -8.165 1.00 65.38 132 SER A C 1
ATOM 1053 O O . SER A 1 132 ? 10.037 20.473 -9.112 1.00 65.38 132 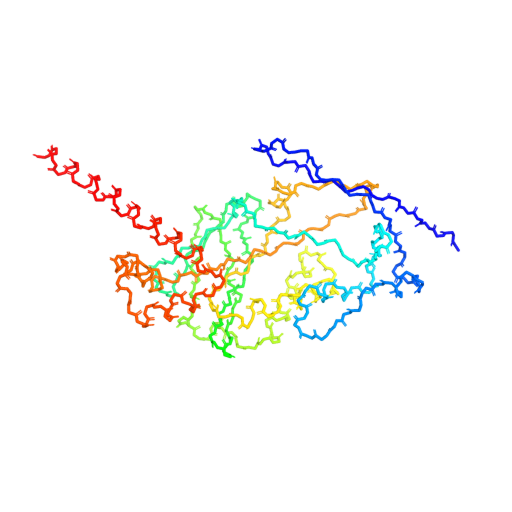SER A O 1
ATOM 1055 N N . ALA A 1 133 ? 10.682 21.508 -7.226 1.00 61.44 133 ALA A N 1
ATOM 1056 C CA . ALA A 1 133 ? 11.952 20.785 -7.126 1.00 61.44 133 ALA A CA 1
ATOM 1057 C C . ALA A 1 133 ? 11.711 19.262 -7.097 1.00 61.44 133 ALA A C 1
ATOM 1059 O O . ALA A 1 133 ? 10.764 18.806 -6.460 1.00 61.44 133 ALA A O 1
ATOM 1060 N N . VAL A 1 134 ? 12.551 18.488 -7.788 1.00 59.03 134 VAL A N 1
ATOM 1061 C CA . VAL A 1 134 ? 12.464 17.020 -7.821 1.00 59.03 134 VAL A CA 1
ATOM 1062 C C . VAL A 1 134 ? 13.006 16.462 -6.506 1.00 59.03 134 VAL A C 1
ATOM 1064 O O . VAL A 1 134 ? 14.105 16.838 -6.095 1.00 59.03 134 VAL A O 1
ATOM 1067 N N . ALA A 1 135 ? 12.271 15.557 -5.849 1.00 59.66 135 ALA A N 1
ATOM 1068 C CA . ALA A 1 135 ? 12.895 14.710 -4.838 1.00 59.66 135 ALA A CA 1
ATOM 1069 C C . ALA A 1 135 ? 13.520 13.519 -5.542 1.00 59.66 135 ALA A C 1
ATOM 1071 O O . ALA A 1 135 ? 12.836 12.642 -6.074 1.00 59.66 135 ALA A O 1
ATOM 1072 N N . GLU A 1 136 ? 14.841 13.502 -5.517 1.00 58.50 136 GLU A N 1
ATOM 1073 C CA . GLU A 1 136 ? 15.598 12.301 -5.795 1.00 58.50 136 GLU A CA 1
ATOM 1074 C C . GLU A 1 136 ? 15.626 11.457 -4.523 1.00 58.50 136 GLU A C 1
ATOM 1076 O O . GLU A 1 136 ? 16.109 11.900 -3.477 1.00 58.50 136 GLU A O 1
ATOM 1081 N N . THR A 1 137 ? 15.140 10.221 -4.608 1.00 58.88 137 THR A N 1
ATOM 1082 C CA . THR A 1 137 ? 15.430 9.223 -3.581 1.00 58.88 137 THR A CA 1
ATOM 1083 C C . THR A 1 137 ? 16.303 8.129 -4.174 1.00 58.88 137 THR A C 1
ATOM 1085 O O . THR A 1 137 ? 16.038 7.577 -5.247 1.00 58.88 137 THR A O 1
ATOM 1088 N N . SER A 1 138 ? 17.409 7.843 -3.491 1.00 54.41 138 SER A N 1
ATOM 1089 C CA . SER A 1 138 ? 18.305 6.754 -3.871 1.00 54.41 138 SER A CA 1
ATOM 1090 C C . SER A 1 138 ? 17.732 5.437 -3.356 1.00 54.41 138 SER A C 1
ATOM 1092 O O . SER A 1 138 ? 17.439 5.313 -2.175 1.00 54.41 138 SER A O 1
ATOM 1094 N N . SER A 1 139 ? 17.590 4.457 -4.243 1.00 54.28 139 SER A N 1
ATOM 1095 C CA . SER A 1 139 ? 16.884 3.200 -4.003 1.00 54.28 139 SER A CA 1
ATOM 1096 C C . SER A 1 139 ? 17.595 2.201 -3.123 1.00 54.28 139 SER A C 1
ATOM 1098 O O . SER A 1 139 ? 16.943 1.389 -2.474 1.00 54.28 139 SER A O 1
ATOM 1100 N N . SER A 1 140 ? 18.923 2.222 -3.121 1.00 49.88 140 SER A N 1
ATOM 1101 C CA . SER A 1 140 ? 19.691 1.250 -2.343 1.00 49.88 140 SER A CA 1
ATOM 1102 C C . SER A 1 140 ? 21.191 1.542 -2.266 1.00 49.88 140 SER A C 1
ATOM 1104 O O . SER A 1 140 ? 21.890 0.932 -1.458 1.00 49.88 140 SER A O 1
ATOM 1106 N N . SER A 1 141 ? 21.708 2.464 -3.086 1.00 48.38 141 SER A N 1
ATOM 1107 C CA . SER A 1 141 ? 23.152 2.637 -3.287 1.00 48.38 141 SER A CA 1
ATOM 1108 C C . SER A 1 141 ? 23.874 3.390 -2.167 1.00 48.38 141 SER A C 1
ATOM 1110 O O . SER A 1 141 ? 25.098 3.477 -2.197 1.00 48.38 141 SER A O 1
ATOM 1112 N N . ASP A 1 142 ? 23.143 3.932 -1.191 1.00 60.16 142 ASP A N 1
ATOM 1113 C CA . ASP A 1 142 ? 23.713 4.516 0.024 1.00 60.16 142 ASP A CA 1
ATOM 1114 C C . ASP A 1 142 ? 23.255 3.706 1.248 1.00 60.16 142 ASP A C 1
ATOM 1116 O O . ASP A 1 142 ? 22.218 4.013 1.842 1.00 60.16 142 ASP A O 1
ATOM 1120 N N . PRO A 1 143 ? 23.994 2.646 1.627 1.00 59.47 143 PRO A N 1
ATOM 1121 C CA . PRO A 1 143 ? 23.624 1.770 2.734 1.00 59.47 143 PRO A CA 1
ATOM 1122 C C . PRO A 1 143 ? 23.447 2.506 4.064 1.00 59.47 143 PRO A C 1
ATOM 1124 O O . PRO A 1 143 ? 22.720 2.018 4.921 1.00 59.47 143 PRO A O 1
ATOM 1127 N N . ALA A 1 144 ? 24.079 3.673 4.243 1.00 65.88 144 ALA A N 1
ATOM 1128 C CA . ALA A 1 144 ? 23.967 4.455 5.472 1.00 65.88 144 ALA A CA 1
ATOM 1129 C C . ALA A 1 144 ? 22.575 5.081 5.660 1.00 65.88 144 ALA A C 1
ATOM 1131 O O . ALA A 1 144 ? 22.232 5.478 6.771 1.00 65.88 144 ALA A O 1
ATOM 1132 N N . LYS A 1 145 ? 21.771 5.166 4.593 1.00 77.75 145 LYS A N 1
ATOM 1133 C CA . LYS A 1 145 ? 20.411 5.721 4.626 1.00 77.75 145 LYS A CA 1
ATOM 1134 C C . LYS A 1 145 ? 19.326 4.681 4.896 1.00 77.75 145 LYS A C 1
ATOM 1136 O O . LYS A 1 145 ? 18.176 5.066 5.071 1.00 77.75 145 LYS A O 1
ATOM 1141 N N . PHE A 1 146 ? 19.675 3.393 4.918 1.00 84.94 146 PHE A N 1
ATOM 1142 C CA . PHE A 1 146 ? 18.717 2.302 5.065 1.00 84.94 146 PHE A CA 1
ATOM 1143 C C . PHE A 1 146 ? 18.910 1.561 6.389 1.00 84.94 146 PHE A C 1
ATOM 1145 O O . PHE A 1 146 ? 20.013 1.139 6.731 1.00 84.94 146 PHE A O 1
ATOM 1152 N N . ASP A 1 147 ? 17.812 1.341 7.102 1.00 92.81 147 ASP A N 1
ATOM 1153 C CA . ASP A 1 147 ? 17.740 0.432 8.242 1.00 92.81 147 ASP A CA 1
ATOM 1154 C C . ASP A 1 147 ? 17.394 -0.985 7.737 1.00 92.81 147 ASP A C 1
ATOM 1156 O O . ASP A 1 147 ? 16.752 -1.163 6.704 1.00 92.81 147 ASP A O 1
ATOM 1160 N N . SER A 1 148 ? 17.848 -2.016 8.444 1.00 94.50 148 SER A N 1
ATOM 1161 C CA . SER A 1 148 ? 17.555 -3.431 8.156 1.00 94.50 148 SER A CA 1
ATOM 1162 C C . SER A 1 148 ? 16.656 -4.092 9.207 1.00 94.50 148 SER A C 1
ATOM 1164 O O . SER A 1 148 ? 16.266 -5.250 9.065 1.00 94.50 148 SER A O 1
ATOM 1166 N N . SER A 1 149 ? 16.295 -3.360 10.262 1.00 95.50 149 SER A N 1
ATOM 1167 C CA . SER A 1 149 ? 15.441 -3.828 11.343 1.00 95.50 149 SER A CA 1
ATOM 1168 C C . SER A 1 149 ? 13.970 -3.811 10.932 1.00 95.50 149 SER A C 1
ATOM 1170 O O . SER A 1 149 ? 13.370 -2.747 10.745 1.00 95.50 149 SER A O 1
ATOM 1172 N N . GLN A 1 150 ? 13.366 -5.001 10.859 1.00 95.12 150 GLN A N 1
ATOM 1173 C CA . GLN A 1 150 ? 11.927 -5.151 10.639 1.00 95.12 150 GLN A CA 1
ATOM 1174 C C . GLN A 1 150 ? 11.112 -4.511 11.771 1.00 95.12 150 GLN A C 1
ATOM 1176 O O . GLN A 1 150 ? 10.101 -3.867 11.509 1.00 95.12 150 GLN A O 1
ATOM 1181 N N . SER A 1 151 ? 11.555 -4.627 13.027 1.00 96.19 151 SER A N 1
ATOM 1182 C CA . SER A 1 151 ? 10.837 -4.033 14.161 1.00 96.19 151 SER A CA 1
ATOM 1183 C C . SER A 1 151 ? 10.853 -2.504 14.120 1.00 96.19 151 SER A C 1
ATOM 1185 O O . SER A 1 151 ? 9.854 -1.877 14.472 1.00 96.19 151 SER A O 1
ATOM 1187 N N . ASN A 1 152 ? 11.940 -1.895 13.635 1.00 97.06 152 ASN A N 1
ATOM 1188 C CA . ASN A 1 152 ? 11.985 -0.448 13.435 1.00 97.06 152 ASN A CA 1
ATOM 1189 C C . ASN A 1 152 ? 11.059 -0.019 12.288 1.00 97.06 152 ASN A C 1
ATOM 1191 O O . ASN A 1 152 ? 10.358 0.975 12.446 1.00 97.06 152 ASN A O 1
ATOM 1195 N N . LEU A 1 153 ? 10.977 -0.790 11.192 1.00 96.88 153 LEU A N 1
ATOM 1196 C CA . LEU A 1 153 ? 10.012 -0.527 10.115 1.00 96.88 153 LEU A CA 1
ATOM 1197 C C . LEU A 1 153 ? 8.569 -0.594 10.625 1.00 96.88 153 LEU A C 1
ATOM 1199 O O . LEU A 1 153 ? 7.786 0.319 10.372 1.00 96.88 153 LEU A O 1
ATOM 1203 N N . VAL A 1 154 ? 8.224 -1.651 11.370 1.00 96.56 154 VAL A N 1
ATOM 1204 C CA . VAL A 1 154 ? 6.898 -1.817 11.989 1.00 96.56 154 VAL A CA 1
ATOM 1205 C C . VAL A 1 154 ? 6.572 -0.621 12.876 1.00 96.56 154 VAL A C 1
ATOM 1207 O O . VAL A 1 154 ? 5.491 -0.043 12.759 1.00 96.56 154 VAL A O 1
ATOM 1210 N N . LYS A 1 155 ? 7.520 -0.202 13.722 1.00 97.56 155 LYS A N 1
ATOM 1211 C CA . LYS A 1 155 ? 7.357 0.962 14.594 1.00 97.56 155 LYS A CA 1
ATOM 1212 C C . LYS A 1 155 ? 7.132 2.245 13.792 1.00 97.56 155 LYS A C 1
ATOM 1214 O O . LYS A 1 155 ? 6.193 2.972 14.095 1.00 97.56 155 LYS A O 1
ATOM 1219 N N . SER A 1 156 ? 7.950 2.513 12.776 1.00 97.38 156 SER A N 1
ATOM 1220 C CA . SER A 1 156 ? 7.834 3.729 11.965 1.00 97.38 156 SER A CA 1
ATOM 1221 C C . SER A 1 156 ? 6.529 3.786 11.176 1.00 97.38 156 SER A C 1
ATOM 1223 O O . SER A 1 156 ? 5.867 4.823 11.183 1.00 97.38 156 SER A O 1
ATOM 1225 N N . LEU A 1 157 ? 6.109 2.674 10.564 1.00 97.19 157 LEU A N 1
ATOM 1226 C CA . LEU A 1 157 ? 4.817 2.595 9.879 1.00 97.19 157 LEU A CA 1
ATOM 1227 C C . LEU A 1 157 ? 3.654 2.795 10.855 1.00 97.19 157 LEU A C 1
ATOM 1229 O O . LEU A 1 157 ? 2.753 3.575 10.569 1.00 97.19 157 LEU A O 1
ATOM 1233 N N . THR A 1 158 ? 3.688 2.147 12.022 1.00 97.31 158 THR A N 1
ATOM 1234 C CA . THR A 1 158 ? 2.634 2.285 13.041 1.00 97.31 158 THR A CA 1
ATOM 1235 C C . THR A 1 158 ? 2.511 3.732 13.522 1.00 97.31 158 THR A C 1
ATOM 1237 O O . THR A 1 158 ? 1.402 4.263 13.597 1.00 97.31 158 THR A O 1
ATOM 1240 N N . THR A 1 159 ? 3.638 4.397 13.799 1.00 97.81 159 THR A N 1
ATOM 1241 C CA . THR A 1 159 ? 3.658 5.820 14.166 1.00 97.81 159 THR A CA 1
ATOM 1242 C C . THR A 1 159 ? 3.069 6.684 13.056 1.00 97.81 159 THR A C 1
ATOM 1244 O O . THR A 1 159 ? 2.170 7.471 13.326 1.00 97.81 159 THR A O 1
ATOM 1247 N N . ALA A 1 160 ? 3.514 6.507 11.809 1.00 95.88 160 ALA A N 1
ATOM 1248 C CA . ALA A 1 160 ? 3.030 7.308 10.688 1.00 95.88 160 ALA A CA 1
ATOM 1249 C C . ALA A 1 160 ? 1.517 7.144 10.467 1.00 95.88 160 ALA A C 1
ATOM 1251 O O . ALA A 1 160 ? 0.812 8.128 10.288 1.00 95.88 160 ALA A O 1
ATOM 1252 N N . LEU A 1 161 ? 0.992 5.920 10.556 1.00 95.81 161 LEU A N 1
ATOM 1253 C CA . LEU A 1 161 ? -0.447 5.665 10.442 1.00 95.81 161 LEU A CA 1
ATOM 1254 C C . LEU A 1 161 ? -1.254 6.257 11.604 1.00 95.81 161 LEU A C 1
ATOM 1256 O O . LEU A 1 161 ? -2.380 6.708 11.404 1.00 95.81 161 LEU A O 1
ATOM 1260 N N . THR A 1 162 ? -0.680 6.266 12.809 1.00 96.56 162 THR A N 1
ATOM 1261 C CA . THR A 1 162 ? -1.300 6.908 13.977 1.00 96.56 162 THR A CA 1
ATOM 1262 C C . THR A 1 162 ? -1.366 8.426 13.792 1.00 96.56 162 THR A C 1
ATOM 1264 O O . THR A 1 162 ? -2.383 9.044 14.091 1.00 96.56 162 THR A O 1
ATOM 1267 N N . GLU A 1 163 ? -0.306 9.035 13.250 1.00 95.00 163 GLU A N 1
ATOM 1268 C CA . GLU A 1 163 ? -0.261 10.471 12.941 1.00 95.00 163 GLU A CA 1
ATOM 1269 C C . GLU A 1 163 ? -1.280 10.883 11.866 1.00 95.00 163 GLU A C 1
ATOM 1271 O O . GLU A 1 163 ? -1.828 11.980 11.947 1.00 95.00 163 GLU A O 1
ATOM 1276 N N . GLU A 1 164 ? -1.597 9.998 10.914 1.00 91.88 164 GLU A N 1
ATOM 1277 C CA . GLU A 1 164 ? -2.676 10.211 9.933 1.00 91.88 164 GLU A CA 1
ATOM 1278 C C . GLU A 1 164 ? -4.092 10.039 10.523 1.00 91.88 164 GLU A C 1
ATOM 1280 O O . GLU A 1 164 ? -5.091 10.320 9.857 1.00 91.88 164 GLU A O 1
ATOM 1285 N N . GLY A 1 165 ? -4.203 9.603 11.781 1.00 92.62 165 GLY A N 1
ATOM 1286 C CA . GLY A 1 165 ? -5.462 9.573 12.522 1.00 92.62 165 GLY A CA 1
ATOM 1287 C C . GLY A 1 165 ? -6.021 8.187 12.830 1.00 92.62 165 GLY A C 1
ATOM 1288 O O . GLY A 1 165 ? -7.156 8.113 13.300 1.00 92.62 165 GLY A O 1
ATOM 1289 N N . LEU A 1 166 ? -5.268 7.102 12.605 1.00 93.12 166 LEU A N 1
ATOM 1290 C CA . LEU A 1 166 ? -5.617 5.809 13.203 1.00 93.12 166 LEU A CA 1
ATOM 1291 C C . LEU A 1 166 ? -5.333 5.823 14.709 1.00 93.12 166 LEU A C 1
ATOM 1293 O O . LEU A 1 166 ? -4.386 6.447 15.184 1.00 93.12 166 LEU A O 1
ATOM 1297 N N . THR A 1 167 ? -6.113 5.075 15.481 1.00 93.62 167 THR A N 1
ATOM 1298 C CA . THR A 1 167 ? -5.738 4.753 16.860 1.00 93.62 167 THR A CA 1
ATOM 1299 C C . THR A 1 167 ? -4.491 3.856 16.880 1.00 93.62 167 THR A C 1
ATOM 1301 O O . THR A 1 167 ? -4.222 3.139 15.909 1.00 93.62 167 THR A O 1
ATOM 1304 N N . PRO A 1 168 ? -3.737 3.805 17.996 1.00 95.69 168 PRO A N 1
ATOM 1305 C CA . PRO A 1 168 ? -2.572 2.925 18.095 1.00 95.69 168 PRO A CA 1
ATOM 1306 C C . PRO A 1 168 ? -2.883 1.446 17.816 1.00 95.69 168 PRO A C 1
ATOM 1308 O O . PRO A 1 168 ? -2.065 0.751 17.214 1.00 95.69 168 PRO A O 1
ATOM 1311 N N . ALA A 1 169 ? -4.063 0.965 18.227 1.00 94.38 169 ALA A N 1
ATOM 1312 C CA . ALA A 1 169 ? -4.491 -0.410 17.982 1.00 94.38 169 ALA A CA 1
ATOM 1313 C C . ALA A 1 169 ? -4.814 -0.653 16.499 1.00 94.38 169 ALA A C 1
ATOM 1315 O O . ALA A 1 169 ? -4.354 -1.640 15.933 1.00 94.38 169 ALA A O 1
ATOM 1316 N N . GLU A 1 170 ? -5.532 0.268 15.847 1.00 93.62 170 GLU A N 1
ATOM 1317 C CA . GLU A 1 170 ? -5.818 0.183 14.407 1.00 93.62 170 GLU A CA 1
ATOM 1318 C C . GLU A 1 170 ? -4.532 0.205 13.576 1.00 93.62 170 GLU A C 1
ATOM 1320 O O . GLU A 1 170 ? -4.355 -0.632 12.693 1.00 93.62 170 GLU A O 1
ATOM 1325 N N . ALA A 1 171 ? -3.605 1.117 13.880 1.00 95.19 171 ALA A N 1
ATOM 1326 C CA . ALA A 1 171 ? -2.331 1.206 13.175 1.00 95.19 171 ALA A CA 1
ATOM 1327 C C . ALA A 1 171 ? -1.513 -0.089 13.303 1.00 95.19 171 ALA A C 1
ATOM 1329 O O . ALA A 1 171 ? -1.026 -0.609 12.296 1.00 95.19 171 ALA A O 1
ATOM 1330 N N . ALA A 1 172 ? -1.406 -0.646 14.514 1.00 94.81 172 ALA A N 1
ATOM 1331 C CA . ALA A 1 172 ? -0.700 -1.903 14.750 1.00 94.81 172 ALA A CA 1
ATOM 1332 C C . ALA A 1 172 ? -1.356 -3.079 14.002 1.00 94.81 172 ALA A C 1
ATOM 1334 O O . ALA A 1 172 ? -0.678 -3.801 13.270 1.00 94.81 172 ALA A O 1
ATOM 1335 N N . ALA A 1 173 ? -2.681 -3.216 14.112 1.00 92.62 173 ALA A N 1
ATOM 1336 C CA . ALA A 1 173 ? -3.464 -4.253 13.441 1.00 92.62 173 ALA A CA 1
ATOM 1337 C C . ALA A 1 173 ? -3.300 -4.213 11.909 1.00 92.62 173 ALA A C 1
ATOM 1339 O O . ALA A 1 173 ? -3.177 -5.252 11.247 1.00 92.62 173 ALA A O 1
ATOM 1340 N N . MET A 1 174 ? -3.257 -3.010 11.328 1.00 91.88 174 MET A N 1
ATOM 1341 C CA . MET A 1 174 ? -3.011 -2.812 9.901 1.00 91.88 174 MET A CA 1
ATOM 1342 C C . MET A 1 174 ? -1.588 -3.216 9.495 1.00 91.88 174 MET A C 1
ATOM 1344 O O . MET A 1 174 ? -1.418 -3.971 8.537 1.00 91.88 174 MET A O 1
ATOM 1348 N N . VAL A 1 175 ? -0.560 -2.798 10.239 1.00 94.12 175 VAL A N 1
ATOM 1349 C CA . VAL A 1 175 ? 0.831 -3.173 9.929 1.00 94.12 175 VAL A CA 1
ATOM 1350 C C . VAL A 1 175 ? 1.043 -4.685 10.041 1.00 94.12 175 VAL A C 1
ATOM 1352 O O . VAL A 1 175 ? 1.639 -5.271 9.136 1.00 94.12 175 VAL A O 1
ATOM 1355 N N . HIS A 1 176 ? 0.492 -5.339 11.069 1.00 91.81 176 HIS A N 1
ATOM 1356 C CA . HIS A 1 176 ? 0.517 -6.803 11.191 1.00 91.81 176 HIS A CA 1
ATOM 1357 C C . HIS A 1 176 ? -0.196 -7.494 10.020 1.00 91.81 176 HIS A C 1
ATOM 1359 O O . HIS A 1 176 ? 0.281 -8.503 9.501 1.00 91.81 176 HIS A O 1
ATOM 1365 N N . THR A 1 177 ? -1.306 -6.921 9.540 1.00 89.38 177 THR A N 1
ATOM 1366 C CA . THR A 1 177 ? -2.043 -7.445 8.378 1.00 89.38 177 THR A CA 1
ATOM 1367 C C . THR A 1 177 ? -1.189 -7.468 7.107 1.00 89.38 177 THR A C 1
ATOM 1369 O O . THR A 1 177 ? -1.342 -8.355 6.261 1.00 89.38 177 THR A O 1
ATOM 1372 N N . TRP A 1 178 ? -0.284 -6.502 6.955 1.00 91.25 178 TRP A N 1
ATOM 1373 C CA . TRP A 1 178 ? 0.526 -6.332 5.750 1.00 91.25 178 TRP A CA 1
ATOM 1374 C C . TRP A 1 178 ? 1.963 -6.841 5.870 1.00 91.25 178 TRP A C 1
ATOM 1376 O O . TRP A 1 178 ? 2.681 -6.818 4.870 1.00 91.25 178 TRP A O 1
ATOM 1386 N N . GLU A 1 179 ? 2.386 -7.307 7.045 1.00 91.31 179 GLU A N 1
ATOM 1387 C CA . GLU A 1 179 ? 3.788 -7.596 7.359 1.00 91.31 179 GLU A CA 1
ATOM 1388 C C . GLU A 1 179 ? 4.440 -8.543 6.344 1.00 91.31 179 GLU A C 1
ATOM 1390 O O . GLU A 1 179 ? 5.416 -8.171 5.693 1.00 91.31 179 GLU A O 1
ATOM 1395 N N . ASP A 1 180 ? 3.875 -9.738 6.139 1.00 89.44 180 ASP A N 1
ATOM 1396 C CA . ASP A 1 180 ? 4.397 -10.698 5.154 1.00 89.44 180 ASP A CA 1
ATOM 1397 C C . ASP A 1 180 ? 4.415 -10.080 3.751 1.00 89.44 180 ASP A C 1
ATOM 1399 O O . ASP A 1 180 ? 5.429 -10.104 3.048 1.00 89.44 180 ASP A O 1
ATOM 1403 N N . ALA A 1 181 ? 3.286 -9.439 3.432 1.00 87.81 181 ALA A N 1
ATOM 1404 C CA . ALA A 1 181 ? 3.018 -8.605 2.274 1.00 87.81 181 ALA A CA 1
ATOM 1405 C C . ALA A 1 181 ? 4.216 -7.744 1.854 1.00 87.81 181 ALA A C 1
ATOM 1407 O O . ALA A 1 181 ? 4.659 -7.710 0.706 1.00 87.81 181 ALA A O 1
ATOM 1408 N N . TRP A 1 182 ? 4.652 -6.928 2.807 1.00 92.12 182 TRP A N 1
ATOM 1409 C CA . TRP A 1 182 ? 5.507 -5.772 2.571 1.00 92.12 182 TRP A CA 1
ATOM 1410 C C . TRP A 1 182 ? 6.954 -6.013 2.978 1.00 92.12 182 TRP A C 1
ATOM 1412 O O . TRP A 1 182 ? 7.832 -5.328 2.458 1.00 92.12 182 TRP A O 1
ATOM 1422 N N . MET A 1 183 ? 7.209 -6.967 3.873 1.00 93.69 183 MET A N 1
ATOM 1423 C CA . MET A 1 183 ? 8.510 -7.149 4.520 1.00 93.69 183 MET A CA 1
ATOM 1424 C C . MET A 1 183 ? 9.162 -8.501 4.210 1.00 93.69 183 MET A C 1
ATOM 1426 O O . MET A 1 183 ? 10.358 -8.642 4.452 1.00 93.69 183 MET A O 1
ATOM 1430 N N . LYS A 1 184 ? 8.421 -9.474 3.655 1.00 91.81 184 LYS A N 1
ATOM 1431 C CA . LYS A 1 184 ? 8.938 -10.832 3.379 1.00 91.81 184 LYS A CA 1
ATOM 1432 C C . LYS A 1 184 ? 8.901 -11.220 1.903 1.00 91.81 184 LYS A C 1
ATOM 1434 O O . LYS A 1 184 ? 9.700 -12.045 1.474 1.00 91.81 184 LYS A O 1
ATOM 1439 N N . GLU A 1 185 ? 8.009 -10.632 1.111 1.00 90.31 185 GLU A N 1
ATOM 1440 C CA . GLU A 1 185 ? 8.003 -10.845 -0.339 1.00 90.31 185 GLU A CA 1
ATOM 1441 C C . GLU A 1 185 ? 9.165 -10.120 -1.023 1.00 90.31 185 GLU A C 1
ATOM 1443 O O . GLU A 1 185 ? 9.371 -8.928 -0.789 1.00 90.31 185 GLU A O 1
ATOM 1448 N N . ASP A 1 186 ? 9.864 -10.804 -1.931 1.00 88.94 186 ASP A N 1
ATOM 1449 C CA . ASP A 1 186 ? 10.948 -10.230 -2.733 1.00 88.94 186 ASP A CA 1
ATOM 1450 C C . ASP A 1 186 ? 10.498 -9.033 -3.584 1.00 88.94 186 ASP A C 1
ATOM 1452 O O . ASP A 1 186 ? 9.384 -8.983 -4.112 1.00 88.94 186 ASP A O 1
ATOM 1456 N N . GLY A 1 187 ? 11.398 -8.060 -3.735 1.00 87.25 187 GLY A N 1
ATOM 1457 C CA . GLY A 1 187 ? 11.232 -6.896 -4.603 1.00 87.25 187 GLY A CA 1
ATOM 1458 C C . GLY A 1 187 ? 11.482 -5.561 -3.905 1.00 87.25 187 GLY A C 1
ATOM 1459 O O . GLY A 1 187 ? 11.760 -5.488 -2.709 1.00 87.25 187 GLY A O 1
ATOM 1460 N N . THR A 1 188 ? 11.360 -4.487 -4.682 1.00 88.56 188 THR A N 1
ATOM 1461 C CA . THR A 1 188 ? 11.434 -3.105 -4.196 1.00 88.56 188 THR A CA 1
ATOM 1462 C C . THR A 1 188 ? 10.052 -2.479 -4.273 1.00 88.56 188 THR A C 1
ATOM 1464 O O . THR A 1 188 ? 9.351 -2.640 -5.273 1.00 88.56 188 THR A O 1
ATOM 1467 N N . ARG A 1 189 ? 9.660 -1.746 -3.234 1.00 91.88 189 ARG A N 1
ATOM 1468 C CA . ARG A 1 189 ? 8.366 -1.072 -3.163 1.00 91.88 189 ARG A CA 1
ATOM 1469 C C . ARG A 1 189 ? 8.439 0.265 -2.469 1.00 91.88 189 ARG A C 1
ATOM 1471 O O . ARG A 1 189 ? 9.297 0.489 -1.619 1.00 91.88 189 ARG A O 1
ATOM 1478 N N . LEU A 1 190 ? 7.497 1.119 -2.829 1.00 92.12 190 LEU A N 1
ATOM 1479 C CA . LEU A 1 190 ? 7.221 2.374 -2.162 1.00 92.12 190 LEU A CA 1
ATOM 1480 C C . LEU A 1 190 ? 5.854 2.272 -1.490 1.00 92.12 190 LEU A C 1
ATOM 1482 O O . LEU A 1 190 ? 4.862 1.944 -2.142 1.00 92.12 190 LEU A O 1
ATOM 1486 N N . LEU A 1 191 ? 5.816 2.530 -0.189 1.00 94.69 191 LEU A N 1
ATOM 1487 C CA . LEU A 1 191 ? 4.602 2.605 0.611 1.00 94.69 191 LEU A CA 1
ATOM 1488 C C . LEU A 1 191 ? 4.302 4.083 0.844 1.00 94.69 191 LEU A C 1
ATOM 1490 O O . LEU A 1 191 ? 5.035 4.734 1.580 1.00 94.69 191 LEU A O 1
ATOM 1494 N N . VAL A 1 192 ? 3.277 4.623 0.192 1.00 93.06 192 VAL A N 1
ATOM 1495 C CA . VAL A 1 192 ? 2.945 6.055 0.250 1.00 93.06 192 VAL A CA 1
ATOM 1496 C C . VAL A 1 192 ? 1.674 6.258 1.053 1.00 93.06 192 VAL A C 1
ATOM 1498 O O . VAL A 1 192 ? 0.665 5.617 0.760 1.00 93.06 192 VAL A O 1
ATOM 1501 N N . LEU A 1 193 ? 1.705 7.177 2.016 1.00 92.81 193 LEU A N 1
ATOM 1502 C CA . LEU A 1 193 ? 0.515 7.591 2.748 1.00 92.81 193 LEU A CA 1
ATOM 1503 C C . LEU A 1 193 ? -0.263 8.577 1.871 1.00 92.81 193 LEU A C 1
ATOM 1505 O O . LEU A 1 193 ? 0.279 9.587 1.416 1.00 92.81 193 LEU A O 1
ATOM 1509 N N . LEU A 1 194 ? -1.510 8.228 1.560 1.00 90.06 194 LEU A N 1
ATOM 1510 C CA . LEU A 1 194 ? -2.358 9.004 0.664 1.00 90.06 194 LEU A CA 1
ATOM 1511 C C . LEU A 1 194 ? -3.262 9.958 1.455 1.00 90.06 194 LEU A C 1
ATOM 1513 O O . LEU A 1 194 ? -3.893 9.518 2.418 1.00 90.06 194 LEU A O 1
ATOM 1517 N N . PRO A 1 195 ? -3.409 11.219 1.013 1.00 89.75 195 PRO A N 1
ATOM 1518 C CA . PRO A 1 195 ? -4.327 12.167 1.632 1.00 89.75 195 PRO A CA 1
ATOM 1519 C C . PRO A 1 195 ? -5.775 11.698 1.522 1.00 89.75 195 PRO A C 1
ATOM 1521 O O . PRO A 1 195 ? -6.209 11.247 0.456 1.00 89.75 195 PRO A O 1
ATOM 1524 N N . GLN A 1 196 ? -6.539 11.870 2.600 1.00 88.31 196 GLN A N 1
ATOM 1525 C CA . GLN A 1 196 ? -7.949 11.484 2.659 1.00 88.31 196 GLN A CA 1
ATOM 1526 C C . GLN A 1 196 ? -8.768 12.092 1.507 1.00 88.31 196 GLN A C 1
ATOM 1528 O O . GLN A 1 196 ? -9.521 11.373 0.861 1.00 88.31 196 GLN A O 1
ATOM 1533 N N . GLU A 1 197 ? -8.555 13.366 1.167 1.00 86.88 197 GLU A N 1
ATOM 1534 C CA . GLU A 1 197 ? -9.235 14.052 0.054 1.00 86.88 197 GLU A CA 1
ATOM 1535 C C . GLU A 1 197 ? -9.050 13.353 -1.307 1.00 86.88 197 GLU A C 1
ATOM 1537 O O . GLU A 1 197 ? -9.981 13.264 -2.108 1.00 86.88 197 GLU A O 1
ATOM 1542 N N . SER A 1 198 ? -7.859 12.793 -1.555 1.00 85.25 198 SER A N 1
ATOM 1543 C CA . SER A 1 198 ? -7.562 12.058 -2.788 1.00 85.25 198 SER A CA 1
ATOM 1544 C C . SER A 1 198 ? -8.343 10.748 -2.840 1.00 85.25 198 SER A C 1
ATOM 1546 O O . SER A 1 198 ? -8.749 10.302 -3.911 1.00 85.25 198 SER A O 1
ATOM 1548 N N . ILE A 1 199 ? -8.573 10.136 -1.679 1.00 85.38 199 ILE A N 1
ATOM 1549 C CA . ILE A 1 199 ? -9.369 8.921 -1.558 1.00 85.38 199 ILE A CA 1
ATOM 1550 C C . ILE A 1 199 ? -10.859 9.229 -1.642 1.00 85.38 199 ILE A C 1
ATOM 1552 O O . ILE A 1 199 ? -11.575 8.510 -2.332 1.00 85.38 199 ILE A O 1
ATOM 1556 N N . ASP A 1 200 ? -11.331 10.285 -0.987 1.00 86.56 200 ASP A N 1
ATOM 1557 C CA . ASP A 1 200 ? -12.737 10.692 -1.000 1.00 86.56 200 ASP A CA 1
ATOM 1558 C C . ASP A 1 200 ? -13.224 10.993 -2.425 1.00 86.56 200 ASP A C 1
ATOM 1560 O O . ASP A 1 200 ? -14.357 10.661 -2.770 1.00 86.56 200 ASP A O 1
ATOM 1564 N N . ALA A 1 201 ? -12.348 11.528 -3.281 1.00 83.00 201 ALA A N 1
ATOM 1565 C CA . ALA A 1 201 ? -12.640 11.769 -4.693 1.00 83.00 201 ALA A CA 1
ATOM 1566 C C . ALA A 1 201 ? -12.802 10.484 -5.531 1.00 83.00 201 ALA A C 1
ATOM 1568 O O . ALA A 1 201 ? -13.514 10.490 -6.536 1.00 83.00 201 ALA A O 1
ATOM 1569 N N . VAL A 1 202 ? -12.131 9.391 -5.153 1.00 80.25 202 VAL A N 1
ATOM 1570 C CA . VAL A 1 202 ? -12.078 8.141 -5.939 1.00 80.25 202 VAL A CA 1
ATOM 1571 C C . VAL A 1 202 ? -13.001 7.060 -5.377 1.00 80.25 202 VAL A C 1
ATOM 1573 O O . VAL A 1 202 ? -13.586 6.282 -6.127 1.00 80.25 202 VAL A O 1
ATOM 1576 N N . LEU A 1 203 ? -13.118 6.999 -4.056 1.00 82.12 203 LEU A N 1
ATOM 1577 C CA . LEU A 1 203 ? -13.924 6.049 -3.302 1.00 82.12 203 LEU A CA 1
ATOM 1578 C C . LEU A 1 203 ? -14.816 6.835 -2.341 1.00 82.12 203 LEU A C 1
ATOM 1580 O O . LEU A 1 203 ? -14.567 6.793 -1.134 1.00 82.12 203 LEU A O 1
ATOM 1584 N N . PRO A 1 204 ? -15.814 7.584 -2.828 1.00 84.38 204 PRO A N 1
ATOM 1585 C CA . PRO A 1 204 ? -16.692 8.342 -1.949 1.00 84.38 204 PRO A CA 1
ATOM 1586 C C . PRO A 1 204 ? -17.402 7.400 -0.965 1.00 84.38 204 PRO A C 1
ATOM 1588 O O . PRO A 1 204 ? -17.622 6.223 -1.256 1.00 84.38 204 PRO A O 1
ATOM 1591 N N . LEU A 1 205 ? -17.727 7.910 0.221 1.00 87.19 205 LEU A N 1
ATOM 1592 C CA . LEU A 1 205 ? -18.302 7.140 1.322 1.00 87.19 205 LEU A CA 1
ATOM 1593 C C . LEU A 1 205 ? -19.407 7.952 1.996 1.00 87.19 205 LEU A C 1
ATOM 1595 O O . LEU A 1 205 ? -19.179 9.089 2.401 1.00 87.19 205 LEU A O 1
ATOM 1599 N N . SER A 1 206 ? -20.583 7.351 2.148 1.00 8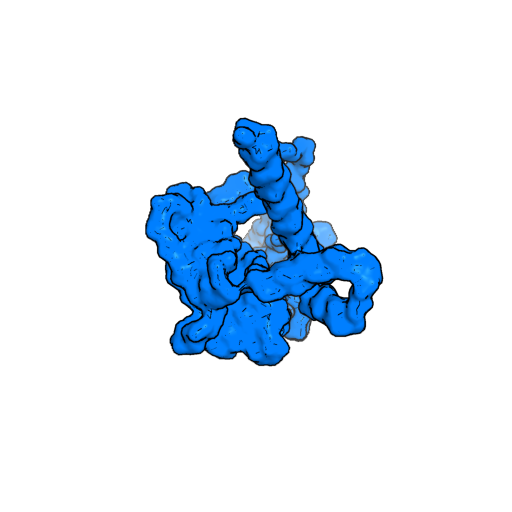9.69 206 SER A N 1
ATOM 1600 C CA . SER A 1 206 ? -21.686 7.883 2.949 1.00 89.69 206 SER A CA 1
ATOM 1601 C C . SER A 1 206 ? -22.034 6.893 4.055 1.00 89.69 206 SER A C 1
ATOM 1603 O O . SER A 1 206 ? -22.096 5.690 3.805 1.00 89.69 206 SER A O 1
ATOM 1605 N N . ILE A 1 207 ? -22.245 7.387 5.276 1.00 90.50 207 ILE A N 1
ATOM 1606 C CA . ILE A 1 207 ? -22.606 6.579 6.449 1.00 90.50 207 ILE A CA 1
ATOM 1607 C C . ILE A 1 207 ? -23.849 7.199 7.088 1.00 90.50 207 ILE A C 1
ATOM 1609 O O . ILE A 1 207 ? -23.861 8.393 7.387 1.00 90.50 207 ILE A O 1
ATOM 1613 N N . THR A 1 208 ? -24.887 6.392 7.308 1.00 91.81 208 THR A N 1
ATOM 1614 C CA . THR A 1 208 ? -26.128 6.807 7.977 1.00 91.81 208 THR A CA 1
ATOM 1615 C C . THR A 1 208 ? -26.429 5.884 9.158 1.00 91.81 208 THR A C 1
ATOM 1617 O O . THR A 1 208 ? -26.520 4.682 8.934 1.00 91.81 208 THR A O 1
ATOM 1620 N N . PRO A 1 209 ? -26.642 6.396 10.387 1.00 92.44 209 PRO A N 1
ATOM 1621 C CA . PRO A 1 209 ? -26.555 7.805 10.773 1.00 92.44 209 PRO A CA 1
ATOM 1622 C C . PRO A 1 209 ? -25.132 8.355 10.624 1.00 92.44 209 PRO A C 1
ATOM 1624 O O . PRO A 1 209 ? -24.158 7.611 10.714 1.00 92.44 209 PRO A O 1
ATOM 1627 N N . GLN A 1 210 ? -25.030 9.666 10.398 1.00 92.25 210 GLN A N 1
ATOM 1628 C CA . GLN A 1 210 ? -23.740 10.321 10.220 1.00 92.25 210 GLN A CA 1
ATOM 1629 C C . GLN A 1 210 ? -22.902 10.193 11.505 1.00 92.25 210 GLN A C 1
ATOM 1631 O O . GLN A 1 210 ? -23.390 10.558 12.581 1.00 92.25 210 GLN A O 1
ATOM 1636 N N . PRO A 1 211 ? -21.661 9.680 11.427 1.00 91.62 211 PRO A N 1
ATOM 1637 C CA . PRO A 1 211 ? -20.783 9.601 12.585 1.00 91.62 211 PRO A CA 1
ATOM 1638 C C . PRO A 1 211 ? -20.297 10.996 12.996 1.00 91.62 211 PRO A C 1
ATOM 1640 O O . PRO A 1 211 ? -20.286 11.931 12.196 1.00 91.62 211 PRO A O 1
ATOM 1643 N N . ALA A 1 212 ? -19.851 11.126 14.247 1.00 92.69 212 ALA A N 1
ATOM 1644 C CA . ALA A 1 212 ? -19.273 12.376 14.746 1.00 92.69 212 ALA A CA 1
ATOM 1645 C C . ALA A 1 212 ? -17.990 12.773 13.991 1.00 92.69 212 ALA A C 1
ATOM 1647 O O . ALA A 1 212 ? -17.708 13.957 13.829 1.00 92.69 212 ALA A O 1
ATOM 1648 N N . GLU A 1 213 ? -17.230 11.783 13.523 1.00 90.38 213 GLU A N 1
ATOM 1649 C CA . GLU A 1 213 ? -16.002 11.962 12.757 1.00 90.38 213 GLU A CA 1
ATOM 1650 C C . GLU A 1 213 ? -15.837 10.809 11.759 1.00 90.38 213 GLU A C 1
ATOM 1652 O O . GLU A 1 213 ? -16.335 9.702 11.970 1.00 90.38 213 GLU A O 1
ATOM 1657 N N . THR A 1 214 ? -15.146 11.060 10.647 1.00 89.44 214 THR A N 1
ATOM 1658 C CA . THR A 1 214 ? -14.737 10.027 9.689 1.00 89.44 214 THR A CA 1
ATOM 1659 C C . THR A 1 214 ? -13.281 10.252 9.311 1.00 89.44 214 THR A C 1
ATOM 1661 O O . THR A 1 214 ? -12.948 11.268 8.700 1.00 89.44 214 THR A O 1
ATOM 1664 N N . ARG A 1 215 ? -12.424 9.294 9.676 1.00 89.62 215 ARG A N 1
ATOM 1665 C CA . ARG A 1 215 ? -11.006 9.254 9.306 1.00 89.62 215 ARG A CA 1
ATOM 1666 C C . ARG A 1 215 ? -10.762 8.138 8.311 1.00 89.62 215 ARG A C 1
ATOM 1668 O O . ARG A 1 215 ? -11.251 7.024 8.488 1.00 89.62 215 ARG A O 1
ATOM 1675 N N . ARG A 1 216 ? -10.010 8.441 7.256 1.00 89.00 216 ARG A N 1
ATOM 1676 C CA . ARG A 1 216 ? -9.684 7.491 6.192 1.00 89.00 216 ARG A CA 1
ATOM 1677 C C . ARG A 1 216 ? -8.194 7.542 5.901 1.00 89.00 216 ARG A C 1
ATOM 1679 O O . ARG A 1 216 ? -7.725 8.436 5.208 1.00 89.00 216 ARG A O 1
ATOM 1686 N N . VAL A 1 217 ? -7.471 6.550 6.408 1.00 90.50 217 VAL A N 1
ATOM 1687 C CA . VAL A 1 217 ? -6.023 6.422 6.217 1.00 90.50 217 VAL A CA 1
ATOM 1688 C C . VAL A 1 217 ? -5.745 5.353 5.170 1.00 90.50 217 VAL A C 1
ATOM 1690 O O . VAL A 1 217 ? -6.213 4.221 5.286 1.00 90.50 217 VAL A O 1
ATOM 1693 N N . PHE A 1 218 ? -5.003 5.718 4.125 1.00 89.25 218 PHE A N 1
ATOM 1694 C CA . PHE A 1 218 ? -4.719 4.843 2.991 1.00 89.25 218 PHE A CA 1
ATOM 1695 C C . PHE A 1 218 ? -3.221 4.765 2.730 1.00 89.25 218 PHE A C 1
ATOM 1697 O O . PHE A 1 218 ? -2.523 5.777 2.735 1.00 89.25 218 PHE A O 1
ATOM 1704 N N . VAL A 1 219 ? -2.744 3.555 2.436 1.00 91.94 219 VAL A N 1
ATOM 1705 C CA . VAL A 1 219 ? -1.369 3.319 1.990 1.00 91.94 219 VAL A CA 1
ATOM 1706 C C . VAL A 1 219 ? -1.391 2.748 0.581 1.00 91.94 219 VAL A C 1
ATOM 1708 O O . VAL A 1 219 ? -1.910 1.654 0.347 1.00 91.94 219 VAL A O 1
ATOM 1711 N N . ALA A 1 220 ? -0.799 3.467 -0.367 1.00 89.69 220 ALA A N 1
ATOM 1712 C CA . ALA A 1 220 ? -0.513 2.925 -1.684 1.00 89.69 220 ALA A CA 1
ATOM 1713 C C . ALA A 1 220 ? 0.774 2.101 -1.633 1.00 89.69 220 ALA A C 1
ATOM 1715 O O . ALA A 1 220 ? 1.832 2.618 -1.282 1.00 89.69 220 ALA A O 1
ATOM 1716 N N . ARG A 1 221 ? 0.699 0.831 -2.042 1.00 90.38 221 ARG A N 1
ATOM 1717 C CA . ARG A 1 221 ? 1.876 0.001 -2.326 1.00 90.38 221 ARG A CA 1
ATOM 1718 C C . ARG A 1 221 ? 2.181 0.062 -3.818 1.00 90.38 221 ARG A C 1
ATOM 1720 O O . ARG A 1 221 ? 1.463 -0.543 -4.613 1.00 90.38 221 ARG A O 1
ATOM 1727 N N . LEU A 1 222 ? 3.265 0.736 -4.183 1.00 88.50 222 LEU A N 1
ATOM 1728 C CA . LEU A 1 222 ? 3.789 0.756 -5.545 1.00 88.50 222 LEU A CA 1
ATOM 1729 C C . LEU A 1 222 ? 4.962 -0.216 -5.644 1.00 88.50 222 LEU A C 1
ATOM 1731 O O . LEU A 1 222 ? 5.917 -0.107 -4.881 1.00 88.50 222 LEU A O 1
ATOM 1735 N N . GLU A 1 223 ? 4.903 -1.158 -6.582 1.00 88.81 223 GLU A N 1
ATOM 1736 C CA . GLU A 1 223 ? 6.030 -2.051 -6.865 1.00 88.81 223 GLU A CA 1
ATOM 1737 C C . GLU A 1 223 ? 6.965 -1.370 -7.865 1.00 88.81 223 GLU A C 1
ATOM 1739 O O . GLU A 1 223 ? 6.531 -0.896 -8.915 1.00 88.81 223 GLU A O 1
ATOM 1744 N N . LEU A 1 224 ? 8.249 -1.311 -7.523 1.00 86.88 224 LEU A N 1
ATOM 1745 C CA . LEU A 1 224 ? 9.263 -0.580 -8.267 1.00 86.88 224 LEU A CA 1
ATOM 1746 C C . LEU A 1 224 ? 10.119 -1.555 -9.087 1.00 86.88 224 LEU A C 1
ATOM 1748 O O . LEU A 1 224 ? 10.845 -2.382 -8.533 1.00 86.88 224 LEU A O 1
ATOM 1752 N N . LEU A 1 225 ? 10.040 -1.453 -10.417 1.00 85.56 225 LEU A N 1
ATOM 1753 C CA . LEU A 1 225 ? 10.840 -2.240 -11.363 1.00 85.56 225 LEU A CA 1
ATOM 1754 C C . LEU A 1 225 ? 12.062 -1.443 -11.818 1.00 85.56 225 LEU A C 1
ATOM 1756 O O . LEU A 1 225 ? 11.915 -0.444 -12.517 1.00 85.56 225 LEU A O 1
ATOM 1760 N N . ASN A 1 226 ? 13.264 -1.874 -11.441 1.00 82.19 226 ASN A N 1
ATOM 1761 C CA . ASN A 1 226 ? 14.473 -1.219 -11.939 1.00 82.19 226 ASN A CA 1
ATOM 1762 C C . ASN A 1 226 ? 14.679 -1.479 -13.444 1.00 82.19 226 ASN A C 1
ATOM 1764 O O . ASN A 1 226 ? 14.218 -2.481 -14.001 1.00 82.19 226 ASN A O 1
ATOM 1768 N N . THR A 1 227 ? 15.420 -0.581 -14.086 1.00 81.88 227 THR A N 1
ATOM 1769 C CA . THR A 1 227 ? 15.865 -0.643 -15.492 1.00 81.88 227 THR A CA 1
ATOM 1770 C C . THR A 1 227 ? 16.433 -2.002 -15.900 1.00 81.88 227 THR A C 1
ATOM 1772 O O . THR A 1 227 ? 16.137 -2.492 -16.994 1.00 81.88 227 THR A O 1
ATOM 1775 N N . THR A 1 228 ? 17.229 -2.641 -15.037 1.00 84.25 228 THR A N 1
ATOM 1776 C CA . THR A 1 228 ? 17.805 -3.969 -15.297 1.00 84.25 228 THR A CA 1
ATOM 1777 C C . THR A 1 228 ? 16.714 -5.039 -15.428 1.00 84.25 228 THR A C 1
ATOM 1779 O O . THR A 1 228 ? 16.730 -5.828 -16.378 1.00 84.25 228 THR A O 1
ATOM 1782 N N . THR A 1 229 ? 15.722 -5.030 -14.534 1.00 86.56 229 THR A N 1
ATOM 1783 C CA . THR A 1 229 ? 14.570 -5.942 -14.569 1.00 86.56 229 THR A CA 1
ATOM 1784 C C . THR A 1 229 ? 13.697 -5.664 -15.788 1.00 86.56 229 THR A C 1
ATOM 1786 O O . THR A 1 229 ? 13.368 -6.595 -16.521 1.00 86.56 229 THR A O 1
ATOM 1789 N N . GLU A 1 230 ? 13.371 -4.394 -16.059 1.00 87.62 230 GLU A N 1
ATOM 1790 C CA . GLU A 1 230 ? 12.601 -4.004 -17.249 1.00 87.62 230 GLU A CA 1
ATOM 1791 C C . GLU A 1 230 ? 13.291 -4.471 -18.541 1.00 87.62 230 GLU A C 1
ATOM 1793 O O . GLU A 1 230 ? 12.652 -5.036 -19.430 1.00 87.62 230 GLU A O 1
ATOM 1798 N N . SER A 1 231 ? 14.614 -4.305 -18.622 1.00 87.94 231 SER A N 1
ATOM 1799 C CA . SER A 1 231 ? 15.413 -4.729 -19.774 1.00 87.94 231 SER A CA 1
ATOM 1800 C C . SER A 1 231 ? 15.443 -6.247 -19.940 1.00 87.94 231 SER A C 1
ATOM 1802 O O . SER A 1 231 ? 15.383 -6.732 -21.069 1.00 87.94 231 SER A O 1
ATOM 1804 N N . HIS A 1 232 ? 15.527 -7.014 -18.846 1.00 91.44 232 HIS A N 1
ATOM 1805 C CA . HIS A 1 232 ? 15.449 -8.476 -18.917 1.00 91.44 232 HIS A CA 1
ATOM 1806 C C . HIS A 1 232 ? 14.081 -8.914 -19.427 1.00 91.44 232 HIS A C 1
ATOM 1808 O O . HIS A 1 232 ? 14.022 -9.672 -20.388 1.00 91.44 232 HIS A O 1
ATOM 1814 N N . ILE A 1 233 ? 12.990 -8.369 -18.886 1.00 92.81 233 ILE A N 1
ATOM 1815 C CA . ILE A 1 233 ? 11.635 -8.700 -19.351 1.00 92.81 233 ILE A CA 1
ATOM 1816 C C . ILE A 1 233 ? 11.459 -8.348 -20.834 1.00 92.81 233 ILE A C 1
ATOM 1818 O O . ILE A 1 233 ? 10.890 -9.142 -21.579 1.00 92.81 233 ILE A O 1
ATOM 1822 N N . GLY A 1 234 ? 11.999 -7.215 -21.294 1.00 91.69 234 GLY A N 1
ATOM 1823 C CA . GLY A 1 234 ? 12.022 -6.873 -22.719 1.00 91.69 234 GLY A CA 1
ATOM 1824 C C . GLY A 1 234 ? 12.710 -7.942 -23.576 1.00 91.69 234 GLY A C 1
ATOM 1825 O O . GLY A 1 234 ? 12.151 -8.370 -24.581 1.00 91.69 234 GLY A O 1
ATOM 1826 N N . ARG A 1 235 ? 13.868 -8.458 -23.138 1.00 92.31 235 ARG A N 1
ATOM 1827 C CA . ARG A 1 235 ? 14.549 -9.567 -23.833 1.00 92.31 235 ARG A CA 1
ATOM 1828 C C . ARG A 1 235 ? 13.729 -10.857 -23.836 1.00 92.31 235 ARG A C 1
ATOM 1830 O O . ARG A 1 235 ? 13.783 -11.590 -24.817 1.00 92.31 235 ARG A O 1
ATOM 1837 N N . LEU A 1 236 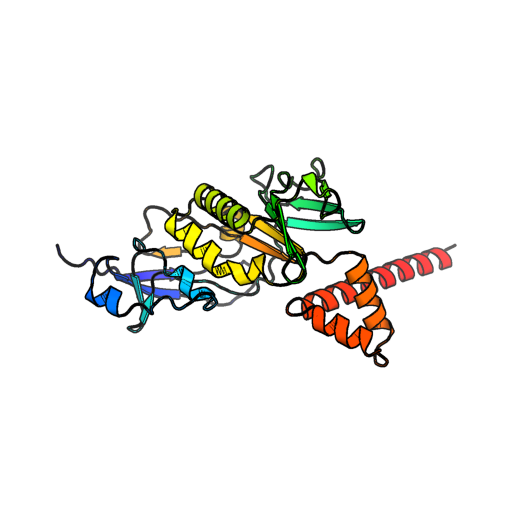? 12.959 -11.130 -22.778 1.00 94.12 236 LEU A N 1
ATOM 1838 C CA . LEU A 1 236 ? 12.046 -12.279 -22.759 1.00 94.12 236 LEU A CA 1
ATOM 1839 C C . LEU A 1 236 ? 10.973 -12.162 -23.845 1.00 94.12 236 LEU A C 1
ATOM 1841 O O . LEU A 1 236 ? 10.652 -13.155 -24.493 1.00 94.12 236 LEU A O 1
ATOM 1845 N N . LEU A 1 237 ? 10.413 -10.962 -24.028 1.00 91.50 237 LEU A N 1
ATOM 1846 C CA . LEU A 1 237 ? 9.415 -10.708 -25.069 1.00 91.50 237 LEU A CA 1
ATOM 1847 C C . LEU A 1 237 ? 10.007 -10.946 -26.463 1.00 91.50 237 LEU A C 1
ATOM 1849 O O . LEU A 1 237 ? 9.384 -11.626 -27.274 1.00 91.50 237 LEU A O 1
ATOM 1853 N N . ASP A 1 238 ? 11.227 -10.465 -26.703 1.00 90.94 238 ASP A N 1
ATOM 1854 C CA . ASP A 1 238 ? 11.918 -10.625 -27.989 1.00 90.94 238 ASP A CA 1
ATOM 1855 C C . ASP A 1 238 ? 12.313 -12.084 -28.278 1.00 90.94 238 ASP A C 1
ATOM 1857 O O . ASP A 1 238 ? 12.337 -12.513 -29.430 1.00 90.94 238 ASP A O 1
ATOM 1861 N N . ALA A 1 239 ? 12.623 -12.861 -27.237 1.00 92.25 239 ALA A N 1
ATOM 1862 C CA . ALA A 1 239 ? 13.053 -14.252 -27.361 1.00 92.25 239 ALA A CA 1
ATOM 1863 C C . ALA A 1 239 ? 11.893 -15.256 -27.502 1.00 92.25 239 ALA A C 1
ATOM 1865 O O . ALA A 1 239 ? 12.137 -16.429 -27.798 1.00 92.25 239 ALA A O 1
ATOM 1866 N N . TRP A 1 240 ? 10.637 -14.850 -27.285 1.00 89.75 240 TRP A N 1
ATOM 1867 C CA . TRP A 1 240 ? 9.484 -15.753 -27.347 1.00 89.75 240 TRP A CA 1
ATOM 1868 C C . TRP A 1 240 ? 9.299 -16.373 -28.752 1.00 89.75 240 TRP A C 1
ATOM 1870 O O . TRP A 1 240 ? 9.376 -15.652 -29.747 1.00 89.75 240 TRP A O 1
ATOM 1880 N N . PRO A 1 241 ? 9.007 -17.691 -28.880 1.00 93.19 241 PRO A N 1
ATOM 1881 C CA . PRO A 1 241 ? 8.752 -18.685 -27.824 1.00 93.19 241 PRO A CA 1
ATOM 1882 C C . PRO A 1 241 ? 9.990 -19.429 -27.286 1.00 93.19 241 PRO A C 1
ATOM 1884 O O . PRO A 1 241 ? 9.854 -20.345 -26.476 1.00 93.19 241 PRO A O 1
ATOM 1887 N N . ASN A 1 242 ? 11.199 -19.051 -27.699 1.00 96.25 242 ASN A N 1
ATOM 1888 C CA . ASN A 1 242 ? 12.447 -19.785 -27.462 1.00 96.25 242 ASN A CA 1
ATOM 1889 C C . ASN A 1 242 ? 13.163 -19.371 -26.161 1.00 96.25 242 ASN A C 1
ATOM 1891 O O . ASN A 1 242 ? 14.355 -19.072 -26.164 1.00 96.25 242 ASN A O 1
ATOM 1895 N N . LEU A 1 243 ? 12.442 -19.349 -25.038 1.00 95.38 243 LEU A N 1
ATOM 1896 C CA . LEU A 1 243 ? 13.010 -18.967 -23.740 1.00 95.38 243 LEU A CA 1
ATOM 1897 C C . LEU A 1 243 ? 13.953 -20.040 -23.176 1.00 95.38 243 LEU A C 1
ATOM 1899 O O . LEU A 1 243 ? 13.598 -21.226 -23.137 1.00 95.38 243 LEU A O 1
ATOM 1903 N N . SER A 1 244 ? 15.104 -19.611 -22.649 1.00 95.88 244 SER A N 1
ATOM 1904 C CA . SER A 1 244 ? 16.003 -20.478 -21.879 1.00 95.88 244 SER A CA 1
ATOM 1905 C C . SER A 1 244 ? 15.374 -20.903 -20.540 1.00 95.88 244 SER A C 1
ATOM 1907 O O . SER A 1 244 ? 14.362 -20.354 -20.093 1.00 95.88 244 SER A O 1
ATOM 1909 N N . ASP A 1 245 ? 15.951 -21.894 -19.860 1.00 96.19 245 ASP A N 1
ATOM 1910 C CA . ASP A 1 245 ? 15.465 -22.280 -18.527 1.00 96.19 245 ASP A CA 1
ATOM 1911 C C . ASP A 1 245 ? 15.783 -21.226 -17.454 1.00 96.19 245 ASP A C 1
ATOM 1913 O O . ASP A 1 245 ? 15.014 -21.062 -16.501 1.00 96.19 245 ASP A O 1
ATOM 1917 N N . GLU A 1 246 ? 16.854 -20.451 -17.643 1.00 94.50 246 GLU A N 1
ATOM 1918 C CA . GLU A 1 246 ? 17.168 -19.276 -16.826 1.00 94.50 246 GLU A CA 1
ATOM 1919 C C . GLU A 1 246 ? 16.085 -18.201 -16.982 1.00 94.50 246 GLU A C 1
ATOM 1921 O O . GLU A 1 246 ? 15.539 -17.721 -15.990 1.00 94.50 246 GLU A O 1
ATOM 1926 N N . ASP A 1 247 ? 15.676 -17.915 -18.218 1.00 94.62 247 ASP A N 1
ATOM 1927 C CA . ASP A 1 247 ? 14.605 -16.966 -18.527 1.00 94.62 247 ASP A CA 1
ATOM 1928 C C . ASP A 1 247 ? 13.271 -17.372 -17.899 1.00 94.62 247 ASP A C 1
ATOM 1930 O O . ASP A 1 247 ? 12.571 -16.550 -17.303 1.00 94.62 247 ASP A O 1
ATOM 1934 N N . LYS A 1 248 ? 12.921 -18.662 -17.971 1.00 93.25 248 LYS A N 1
ATOM 1935 C CA . LYS A 1 248 ? 11.722 -19.193 -17.306 1.00 93.25 248 LYS A CA 1
ATOM 1936 C C . LYS A 1 248 ? 11.822 -19.068 -15.788 1.00 93.25 248 LYS A C 1
ATOM 1938 O O . LYS A 1 248 ? 10.806 -18.829 -15.134 1.00 93.25 248 LYS A O 1
ATOM 1943 N N . THR A 1 249 ? 13.011 -19.256 -15.221 1.00 93.69 249 THR A N 1
ATOM 1944 C CA . THR A 1 249 ? 13.252 -19.138 -13.777 1.00 93.69 249 THR A CA 1
ATOM 1945 C C . THR A 1 249 ? 13.107 -17.692 -13.320 1.00 93.69 249 THR A C 1
ATOM 1947 O O . THR A 1 249 ? 12.351 -17.427 -12.386 1.00 93.69 249 THR A O 1
ATOM 1950 N N . PHE A 1 250 ? 13.715 -16.749 -14.036 1.00 92.12 250 PHE A N 1
ATOM 1951 C CA . PHE A 1 250 ? 13.547 -15.319 -13.796 1.00 92.12 250 PHE A CA 1
ATOM 1952 C C . PHE A 1 250 ? 12.082 -14.872 -13.971 1.00 92.12 250 PHE A C 1
ATOM 1954 O O . PHE A 1 250 ? 11.501 -14.239 -13.092 1.00 92.12 250 PHE A O 1
ATOM 1961 N N . ALA A 1 251 ? 11.401 -15.285 -15.044 1.00 90.94 251 ALA A N 1
ATOM 1962 C CA . ALA A 1 251 ? 9.984 -14.964 -15.236 1.00 90.94 251 ALA A CA 1
ATOM 1963 C C . ALA A 1 251 ? 9.094 -15.522 -14.108 1.00 90.94 251 ALA A C 1
ATOM 1965 O O . ALA A 1 251 ? 8.053 -14.945 -13.783 1.00 90.94 251 ALA A O 1
ATOM 1966 N N . LYS A 1 252 ? 9.475 -16.651 -13.495 1.00 89.56 252 LYS A N 1
ATOM 1967 C CA . LYS A 1 252 ? 8.808 -17.191 -12.302 1.00 89.56 252 LYS A CA 1
ATOM 1968 C C . LYS A 1 252 ? 9.134 -16.384 -11.045 1.00 89.56 252 LYS A C 1
ATOM 1970 O O . LYS A 1 252 ? 8.212 -16.168 -10.260 1.00 89.56 252 LYS A O 1
ATOM 1975 N N . SER A 1 253 ? 10.368 -15.902 -10.882 1.00 88.19 253 SER A N 1
ATOM 1976 C CA . SER A 1 253 ? 10.788 -15.129 -9.704 1.00 88.19 253 SER A CA 1
ATOM 1977 C C . SER A 1 253 ? 10.103 -13.766 -9.589 1.00 88.19 253 SER A C 1
ATOM 1979 O O . SER A 1 253 ? 10.016 -13.231 -8.493 1.00 88.19 253 SER A O 1
ATOM 1981 N N . LEU A 1 254 ? 9.529 -13.234 -10.676 1.00 86.81 254 LEU A N 1
ATOM 1982 C CA . LEU A 1 254 ? 8.661 -12.047 -10.628 1.00 86.81 254 LEU A CA 1
ATOM 1983 C C . LEU A 1 254 ? 7.393 -12.248 -9.775 1.00 86.81 254 LEU A C 1
ATOM 1985 O O . LEU A 1 254 ? 6.687 -11.284 -9.489 1.00 86.81 254 LEU A O 1
ATOM 1989 N N . GLY A 1 255 ? 7.053 -13.487 -9.403 1.00 85.88 255 GLY A N 1
ATOM 1990 C CA . GLY A 1 255 ? 5.971 -13.779 -8.465 1.00 85.88 255 GLY A CA 1
ATOM 1991 C C . GLY A 1 255 ? 4.655 -13.090 -8.839 1.00 85.88 255 GLY A C 1
ATOM 1992 O O . GLY A 1 255 ? 4.165 -13.218 -9.966 1.00 85.88 255 GLY A O 1
ATOM 1993 N N . ARG A 1 256 ? 4.096 -12.340 -7.884 1.00 80.62 256 ARG A N 1
ATO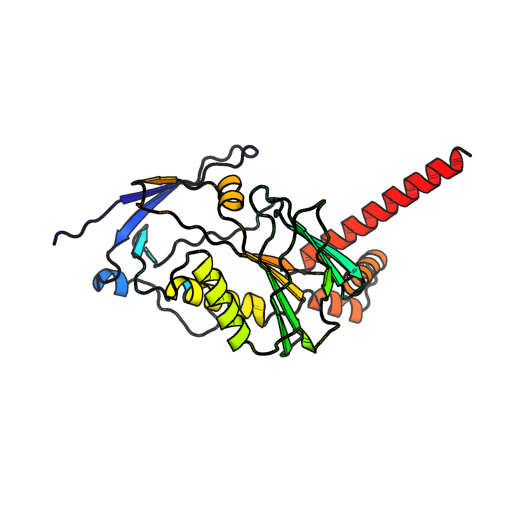M 1994 C CA . ARG A 1 256 ? 2.808 -11.643 -8.016 1.00 80.62 256 ARG A CA 1
ATOM 1995 C C . ARG A 1 256 ? 2.836 -10.426 -8.949 1.00 80.62 256 ARG A C 1
ATOM 1997 O O . ARG A 1 256 ? 1.794 -10.064 -9.486 1.00 80.62 256 ARG A O 1
ATOM 2004 N N . ILE A 1 257 ? 3.999 -9.809 -9.179 1.00 85.94 257 ILE A N 1
ATOM 2005 C CA . ILE A 1 257 ? 4.109 -8.612 -10.035 1.00 85.94 257 ILE A CA 1
ATOM 2006 C C . ILE A 1 257 ? 4.271 -8.949 -11.516 1.00 85.94 257 ILE A C 1
ATOM 2008 O O . ILE A 1 257 ? 4.230 -8.057 -12.358 1.00 85.94 257 ILE A O 1
ATOM 2012 N N . LYS A 1 258 ? 4.411 -10.235 -11.849 1.00 88.62 258 LYS A N 1
ATOM 2013 C CA . LYS A 1 258 ? 4.651 -10.736 -13.205 1.00 88.62 258 LYS A CA 1
ATOM 2014 C C . LYS A 1 258 ? 3.757 -10.087 -14.261 1.00 88.62 258 LYS A C 1
ATOM 2016 O O . LYS A 1 258 ? 4.274 -9.526 -15.219 1.00 88.62 258 LYS A O 1
ATOM 2021 N N . SER A 1 259 ? 2.434 -10.113 -14.081 1.00 86.12 259 SER A N 1
ATOM 2022 C CA . SER A 1 259 ? 1.501 -9.558 -15.075 1.00 86.12 259 SER A CA 1
ATOM 2023 C C . SER A 1 259 ? 1.721 -8.061 -15.307 1.00 86.12 259 SER A C 1
ATOM 2025 O O . SER A 1 259 ? 1.761 -7.617 -16.451 1.00 86.12 259 SER A O 1
ATOM 2027 N N . ALA A 1 260 ? 1.900 -7.289 -14.231 1.00 84.88 260 ALA A N 1
ATOM 2028 C CA . ALA A 1 260 ? 2.157 -5.854 -14.320 1.00 84.88 260 ALA A CA 1
ATOM 2029 C C . ALA A 1 260 ? 3.516 -5.568 -14.978 1.00 84.88 260 ALA A C 1
ATOM 2031 O O . ALA A 1 260 ? 3.625 -4.675 -15.814 1.00 84.88 260 ALA A O 1
ATOM 2032 N N . ALA A 1 261 ? 4.534 -6.368 -14.659 1.00 88.44 261 ALA A N 1
ATOM 2033 C CA . ALA A 1 261 ? 5.879 -6.216 -15.194 1.00 88.44 261 ALA A CA 1
ATOM 2034 C C . ALA A 1 261 ? 5.952 -6.512 -16.703 1.00 88.44 261 ALA A C 1
ATOM 2036 O O . ALA A 1 261 ? 6.570 -5.756 -17.452 1.00 88.44 261 ALA A O 1
ATOM 2037 N N . PHE A 1 262 ? 5.254 -7.548 -17.180 1.00 90.44 262 PHE A N 1
ATOM 2038 C CA . PHE A 1 262 ? 5.115 -7.803 -18.617 1.00 90.44 262 PHE A CA 1
ATOM 2039 C C . PHE A 1 262 ? 4.303 -6.708 -19.322 1.00 90.44 262 PHE A C 1
ATOM 2041 O O . PHE A 1 262 ? 4.717 -6.245 -20.382 1.00 90.44 262 PHE A O 1
ATOM 2048 N N . GLY A 1 263 ? 3.204 -6.234 -18.722 1.00 88.50 263 GLY A N 1
ATOM 2049 C CA . GLY A 1 263 ? 2.439 -5.102 -19.262 1.00 88.50 263 GLY A CA 1
ATOM 2050 C C . GLY A 1 263 ? 3.293 -3.837 -19.414 1.00 88.50 263 GLY A C 1
ATOM 2051 O O . GLY A 1 263 ? 3.266 -3.183 -20.456 1.00 88.50 263 GLY A O 1
ATOM 2052 N N . ARG A 1 264 ? 4.134 -3.542 -18.415 1.00 85.88 264 ARG A N 1
ATOM 2053 C CA . ARG A 1 264 ? 5.111 -2.448 -18.460 1.00 85.88 264 ARG A CA 1
ATOM 2054 C C . ARG A 1 264 ? 6.126 -2.622 -19.592 1.00 85.88 264 ARG A C 1
ATOM 2056 O O . ARG A 1 264 ? 6.365 -1.671 -20.334 1.00 85.88 264 ARG A O 1
ATOM 2063 N N . ALA A 1 265 ? 6.697 -3.813 -19.758 1.00 87.94 265 ALA A N 1
ATOM 2064 C CA . ALA A 1 265 ? 7.659 -4.081 -20.826 1.00 87.94 265 ALA A CA 1
ATOM 2065 C C . ALA A 1 265 ? 7.039 -3.919 -22.227 1.00 87.94 265 ALA A C 1
ATOM 2067 O O . ALA A 1 265 ? 7.655 -3.300 -23.096 1.00 87.94 265 ALA A O 1
ATOM 2068 N N . VAL A 1 266 ? 5.797 -4.382 -22.424 1.00 89.50 266 VAL A N 1
ATOM 2069 C CA . VAL A 1 266 ? 5.039 -4.160 -23.668 1.00 89.50 266 VAL A CA 1
ATOM 2070 C C . VAL A 1 266 ? 4.849 -2.666 -23.932 1.00 89.50 266 VAL A C 1
ATOM 2072 O O . VAL A 1 266 ? 5.114 -2.207 -25.043 1.00 89.50 266 VAL A O 1
ATOM 2075 N N . GLN A 1 267 ? 4.465 -1.883 -22.918 1.00 87.19 267 GLN A N 1
ATOM 2076 C CA . GLN A 1 267 ? 4.312 -0.432 -23.064 1.00 87.19 267 GLN A CA 1
ATOM 2077 C C . GLN A 1 267 ? 5.627 0.249 -23.474 1.00 87.19 267 GLN A C 1
ATOM 2079 O O . GLN A 1 267 ? 5.630 1.127 -24.336 1.00 87.19 267 GLN A O 1
ATOM 2084 N N . ILE A 1 268 ? 6.755 -0.163 -22.890 1.00 83.75 268 ILE A N 1
ATOM 2085 C CA . ILE A 1 268 ? 8.078 0.367 -23.247 1.00 83.75 268 ILE A CA 1
ATOM 2086 C C . ILE A 1 268 ? 8.422 0.034 -24.703 1.00 83.75 268 ILE A C 1
ATOM 2088 O O . ILE A 1 268 ? 8.865 0.915 -25.441 1.00 83.75 268 ILE A O 1
ATOM 2092 N N . GLN A 1 269 ? 8.226 -1.216 -25.135 1.00 86.31 269 GLN A N 1
ATOM 2093 C CA . GLN A 1 269 ? 8.484 -1.614 -26.522 1.00 86.31 269 GLN A CA 1
ATOM 2094 C C . GLN A 1 269 ? 7.587 -0.855 -27.506 1.00 86.31 269 GLN A C 1
ATOM 2096 O O . GLN A 1 269 ? 8.076 -0.364 -28.523 1.00 86.31 269 GLN A O 1
ATOM 2101 N N . HIS A 1 270 ? 6.306 -0.685 -27.174 1.00 89.56 270 HIS A N 1
ATOM 2102 C CA . HIS A 1 270 ? 5.374 0.112 -27.964 1.00 89.56 270 HIS A CA 1
ATOM 2103 C C . HIS A 1 270 ? 5.858 1.561 -28.126 1.00 89.56 270 HIS A C 1
ATOM 2105 O O . HIS A 1 270 ? 5.955 2.056 -29.248 1.00 89.56 270 HIS A O 1
ATOM 2111 N N . ASN A 1 271 ? 6.256 2.216 -27.031 1.00 87.00 271 ASN A N 1
ATOM 2112 C CA . ASN A 1 271 ? 6.770 3.587 -27.069 1.00 87.00 271 ASN A CA 1
ATOM 2113 C C . ASN A 1 271 ? 8.046 3.706 -27.922 1.00 87.00 271 ASN A C 1
ATOM 2115 O O . ASN A 1 271 ? 8.186 4.656 -28.690 1.00 87.00 271 ASN A O 1
ATOM 2119 N N . LYS A 1 272 ? 8.954 2.721 -27.846 1.00 88.19 272 LYS A N 1
ATOM 2120 C CA . LYS A 1 272 ? 10.158 2.670 -28.696 1.00 88.19 272 LYS A CA 1
ATOM 2121 C C . LYS A 1 272 ? 9.811 2.554 -30.181 1.00 88.19 272 LYS A C 1
ATOM 2123 O O . LYS A 1 272 ? 10.464 3.182 -31.009 1.00 88.19 272 LYS A O 1
ATOM 2128 N N . LEU A 1 273 ? 8.801 1.758 -30.533 1.00 90.50 273 LEU A N 1
ATOM 2129 C CA . LEU A 1 273 ? 8.342 1.630 -31.919 1.00 90.50 273 LEU A CA 1
ATOM 2130 C C . LEU A 1 273 ? 7.723 2.933 -32.433 1.00 90.50 273 LEU A C 1
ATOM 2132 O O . LEU A 1 273 ? 8.034 3.337 -33.551 1.00 90.50 273 LEU A O 1
ATOM 2136 N N . LEU A 1 274 ? 6.913 3.612 -31.615 1.00 91.69 274 LEU A N 1
ATOM 2137 C CA . LEU A 1 274 ? 6.360 4.926 -31.957 1.00 91.69 274 LEU A CA 1
ATOM 2138 C C . LEU A 1 274 ? 7.465 5.955 -32.214 1.00 91.69 274 LEU A C 1
ATOM 2140 O O . LEU A 1 274 ? 7.435 6.637 -33.236 1.00 91.69 274 LEU A O 1
ATOM 2144 N N . GLN A 1 275 ? 8.467 6.023 -31.333 1.00 91.56 275 GLN A N 1
ATOM 2145 C CA . GLN A 1 275 ? 9.610 6.918 -31.507 1.00 91.56 275 GLN A CA 1
ATOM 2146 C C . GLN A 1 275 ? 10.349 6.634 -32.824 1.00 91.56 275 GLN A C 1
ATOM 2148 O O . GLN A 1 275 ? 10.531 7.541 -33.633 1.00 91.56 275 GLN A O 1
ATOM 2153 N N . ARG A 1 276 ? 10.707 5.368 -33.079 1.00 94.00 276 ARG A N 1
ATOM 2154 C CA . ARG A 1 276 ? 11.393 4.964 -34.319 1.00 94.00 276 ARG A CA 1
ATOM 2155 C C . ARG A 1 276 ? 10.563 5.265 -35.565 1.00 94.00 276 ARG A C 1
ATOM 2157 O O . ARG A 1 276 ? 11.120 5.651 -36.584 1.00 94.00 276 ARG A O 1
ATOM 2164 N N . SER A 1 277 ? 9.243 5.098 -35.496 1.00 94.62 277 SER A N 1
ATOM 2165 C CA . SER A 1 277 ? 8.344 5.464 -36.594 1.00 94.62 277 SER A CA 1
ATOM 2166 C C . SER A 1 277 ? 8.426 6.958 -36.909 1.00 94.62 277 SER A C 1
ATOM 2168 O O . SER A 1 277 ? 8.510 7.319 -38.080 1.00 94.62 277 SER A O 1
ATOM 2170 N N . GLY A 1 278 ? 8.431 7.818 -35.885 1.00 94.88 278 GLY A N 1
ATOM 2171 C CA . GLY A 1 278 ? 8.586 9.264 -36.059 1.00 94.88 278 GLY A CA 1
ATOM 2172 C C . GLY A 1 278 ? 9.950 9.646 -36.642 1.00 94.88 278 GLY A C 1
ATOM 2173 O O . GLY A 1 278 ? 10.019 10.459 -37.557 1.00 94.88 278 GLY A O 1
ATOM 2174 N N . GLU A 1 279 ? 11.027 9.008 -36.178 1.00 94.94 279 GLU A N 1
ATOM 2175 C CA . GLU A 1 279 ? 12.383 9.205 -36.716 1.00 94.94 279 GLU A CA 1
ATOM 2176 C C . GLU A 1 279 ? 12.475 8.816 -38.201 1.00 94.94 279 GLU A C 1
ATOM 2178 O O . GLU A 1 279 ? 13.056 9.551 -38.998 1.00 94.94 279 GLU A O 1
ATOM 2183 N N . VAL A 1 280 ? 11.867 7.691 -38.596 1.00 96.56 280 VAL A N 1
ATOM 2184 C CA . VAL A 1 280 ? 11.818 7.249 -40.001 1.00 96.56 280 VAL A CA 1
ATOM 2185 C C . VAL A 1 280 ? 11.016 8.221 -40.864 1.00 96.56 280 VAL A C 1
ATOM 2187 O O . VAL A 1 280 ? 11.462 8.559 -41.955 1.00 96.56 280 VAL A O 1
ATOM 2190 N N . GLN A 1 281 ? 9.856 8.687 -40.391 1.00 95.00 281 GLN A N 1
ATOM 2191 C CA . GLN A 1 281 ? 9.051 9.679 -41.113 1.00 95.00 281 GLN A CA 1
ATOM 2192 C C . GLN A 1 281 ? 9.836 10.976 -41.333 1.00 95.00 281 GLN A C 1
ATOM 2194 O O . GLN A 1 28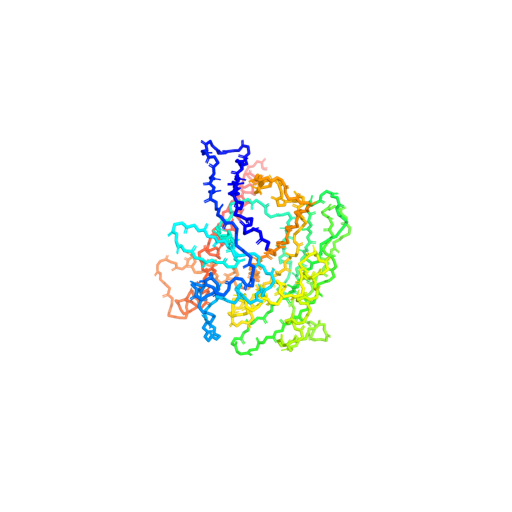1 ? 9.947 11.430 -42.467 1.00 95.00 281 GLN A O 1
ATOM 2199 N N . ALA A 1 282 ? 10.470 11.503 -40.282 1.00 94.69 282 ALA A N 1
ATOM 2200 C CA . ALA A 1 282 ? 11.284 12.713 -40.369 1.00 94.69 282 ALA A CA 1
ATOM 2201 C C . ALA A 1 282 ? 12.491 12.562 -41.313 1.00 94.69 282 ALA A C 1
ATOM 2203 O O . ALA A 1 282 ? 12.886 13.528 -41.959 1.00 94.69 282 ALA A O 1
ATOM 2204 N N . ALA A 1 283 ? 13.082 11.365 -41.405 1.00 94.81 283 ALA A N 1
ATOM 2205 C CA . ALA A 1 283 ? 14.189 11.088 -42.320 1.00 94.81 283 ALA A CA 1
ATOM 2206 C C . ALA A 1 283 ? 13.751 10.981 -43.792 1.00 94.81 283 ALA A C 1
ATOM 2208 O O . ALA A 1 283 ? 14.557 11.247 -44.676 1.00 94.81 283 ALA A O 1
ATOM 2209 N N . LEU A 1 284 ? 12.503 10.584 -44.064 1.00 93.06 284 LEU A N 1
ATOM 2210 C CA . LEU A 1 284 ? 11.947 10.512 -45.423 1.00 93.06 284 LEU A CA 1
ATOM 2211 C C . LEU A 1 284 ? 11.471 11.875 -45.956 1.00 93.06 284 LEU A C 1
ATOM 2213 O O . LEU A 1 284 ? 11.252 12.008 -47.157 1.00 93.06 284 LEU A O 1
ATOM 2217 N N . GLU A 1 285 ? 11.290 12.863 -45.077 1.00 90.88 285 GLU A N 1
ATOM 2218 C CA . GLU A 1 285 ? 10.905 14.241 -45.421 1.00 90.88 285 GLU A CA 1
ATOM 2219 C C . GLU A 1 285 ? 12.108 15.169 -45.702 1.00 90.88 285 GLU A C 1
ATOM 2221 O O . GLU A 1 285 ? 11.905 16.325 -46.080 1.00 90.88 285 GLU A O 1
ATOM 2226 N N . GLN A 1 286 ? 13.343 14.676 -45.528 1.00 75.19 286 GLN A N 1
ATOM 2227 C CA . GLN A 1 286 ? 14.607 15.374 -45.828 1.00 75.19 286 GLN A CA 1
ATOM 2228 C C . GLN A 1 286 ? 15.155 14.992 -47.205 1.00 75.19 286 GLN A C 1
ATOM 2230 O O . GLN A 1 286 ? 15.707 15.897 -47.872 1.00 75.19 286 GLN A O 1
#

=== Feature glossary ===
Legend for the data blocks above and below:

— What the protein is —

The amino-acid sequence is the protein's primary structure: the linear order of residues from the N-terminus to the C-terminus, written in one-letter code. Everything else here — the 3D coordinates, the secondary structure, the domain annotations — is ultimately a consequence of this string.

Functional annotations link the protein to curated databases. InterPro entries identify conserved domains and families by matching the sequence against member-database signatures (Pfam, PROSITE, CDD, …). Gene Ontology (GO) terms describe molecular function, biological process, and cellular component in a controlled vocabulary. CATH places the structure in a hierarchical fold classification (Class/Architecture/Topology/Homologous-superfamily). The organism is the source species.

— Where its atoms are —

Atomic coordinates in PDBx/mmCIF format — the same representation the Protein Data Bank distributes. Each line of the _atom_site loop places one backbone atom in Cartesian space (units: ångströms, origin: arbitrary).

The six renders are orthographic views along the three Cartesian axes in both directions. Representation (cartoon, sticks, or surface) and color scheme (sequence-rainbow or by-chain) vary across proteins so the training set covers all the common visualization conventions.

— Local backbone conformation —

Eight-state secondary structure (DSSP): H is the canonical α-helix, G the tighter 3₁₀-helix, I the wider π-helix; E/B are β-structure, T and S are turns and bends, and '-' is everything else. DSSP derives these from the pattern of main-chain N–H···O=C hydrogen bonds, not from the sequence.

Three-state secondary structure (P-SEA) collapses the eight DSSP classes into helix (a), strand (b), and coil (c). P-SEA assigns these from Cα geometry alone — distances and angles — without requiring backbone oxygens, so it works on any Cα trace.

φ (phi) and ψ (psi) are the two rotatable backbone dihedrals per residue: φ is the C(i-1)–N–Cα–C torsion, ψ is the N–Cα–C–N(i+1) torsion, both in degrees on (−180°, 180°]. α-helical residues cluster near (−60°, −45°); β-strand residues near (−120°, +130°). A Ramachandran plot is simply a scatter of (φ, ψ) for every residue.

— Global shape and packing —

The geometric summary reports three shape descriptors. Rg (radius of gyration) measures how spread out the Cα atoms are about their centre of mass; compact globular proteins have small Rg, elongated or unfolded ones large. Cα contacts (<8 Å, |i−j|>4) count long-range residue pairs in spatial proximity — high for tightly packed folds, near zero for rods or random coil. The bounding-box extents give the protein's footprint along x, y, z in Å.

SASA measures how much of the protein is reachable by solvent. It is computed by rolling a water-sized probe over the atomic surface and summing the exposed area (Å²). Per-residue SASA distinguishes core (buried, low SASA) from surface (exposed, high SASA) residues; total SASA is a whole-molecule size measure.

Plot images: a contact map (which residues are close in 3D, as an N×N binary image), a Ramachandran scatter (backbone torsion angles, revealing secondary-structure composition at a glance), and — for AlphaFold structures — a PAE heatmap (pairwise prediction confidence).

— Structural neighborhood —

A 3Di character summarizes, for each residue, the relative orientation of the Cα frame of its nearest spatial neighbor. Because it encodes fold topology rather than chemistry, 3Di alignments detect remote structural similarity that sequence alignment misses.

The Foldseek neighbor list gives the closest experimentally determined structures in the PDB, ranked by structural alignment. TM-score near 1 means near-identical fold; near 0.3 means only rough topology match. This is how one finds what a novel AlphaFold prediction most resembles in the solved-structure universe.

— Confidence and disorder —

For AlphaFold models, the B-factor field carries pLDDT — the model's own estimate of local accuracy on a 0–100 scale. Regions with pLDDT<50 should be treated as essentially unmodeled; they often correspond to intrinsically disordered segments.

Crystallographic B-factors measure how much each atom's electron density is smeared out, in Å². They rise in mobile loops and surface residues and fall in the buried interior. In AlphaFold models this column is repurposed to hold pLDDT instead.

Predicted Aligned Error (PAE) is an AlphaFold confidence matrix: entry (i, j) is the expected error in the position of residue j, in ångströms, when the prediction is superimposed on the true structure at residue i. Low PAE within a block of residues means that block is internally rigid and well-predicted; high PAE between two blocks means their relative placement is uncertain even if each block individually is confident.